Protein AF-A0A9Q0BCU3-F1 (afdb_monomer)

Organism: NCBI:txid2686198

Nearest PDB structures (foldseek):
  3mcz-assembly1_B  TM=7.482E-01  e=9.479E-07  Burkholderia thailandensis E264
  5him-assembly1_A  TM=5.773E-01  e=6.479E-04  Methanohalophilus portucalensis FDF-1
  1ri1-assembly1_A  TM=6.201E-01  e=1.553E-03  Encephalitozoon cuniculi
  2hv9-assembly1_A  TM=6.473E-01  e=3.313E-03  Encephalitozoon cuniculi
  5h02-assembly1_A  TM=5.841E-01  e=1.465E-03  Methanohalophilus portucalensis FDF-1

Mean predicted aligned error: 18.78 Å

Sequence (344 aa):
MFVATAAAGSDAAVARDVDKVCQELTLLDLNPNTLQMAKQRVEGIAGTAVRVDTVTGDATQALPLERRVFDSIYLFYLLHCMTGPTASKLRVLDMPRPHLAPDGTLVGATILGDEATMNPLARLLMSLYNWKGIFGNWGGSENEIDGKLRGMFADVETWVVGRVLLFRARKPLGTPPPGYQHHQPASYQQPYQQPYYAHPPPPPPQPPRLSLNHRLQWWYSITRPWAIVVPAITLIMDVWWFAAGRLCGYTDSVMDECFWVLWLSLPLAIVSLVWNMAATISARRIMHQRPGFAPGLQFGGQALVACGASVCLGLLARHFAVYMDAWWSSSLEGAMIALISIIT

Structure (mmCIF, N/CA/C/O backbone):
data_AF-A0A9Q0BCU3-F1
#
_entry.id   AF-A0A9Q0BCU3-F1
#
loop_
_atom_site.group_PDB
_atom_site.id
_atom_site.type_sy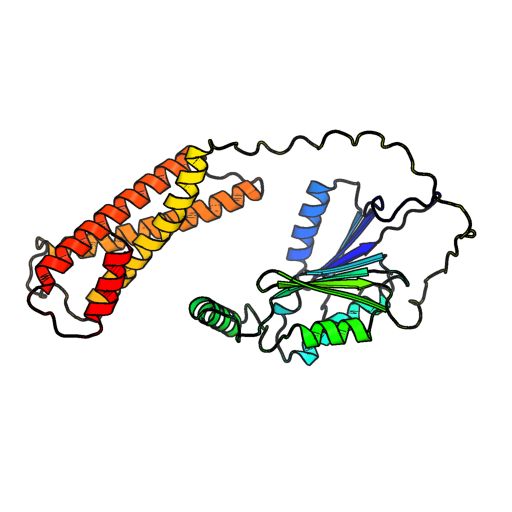mbol
_atom_site.label_atom_id
_atom_site.label_alt_id
_atom_site.label_comp_id
_atom_site.label_asym_id
_atom_site.label_entity_id
_atom_site.label_seq_id
_atom_site.pdbx_PDB_ins_code
_atom_site.Cartn_x
_atom_site.Cartn_y
_atom_site.Cartn_z
_atom_site.occupancy
_atom_site.B_iso_or_equiv
_atom_site.auth_seq_id
_atom_site.auth_comp_id
_atom_site.auth_asym_id
_atom_site.auth_atom_id
_atom_site.pdbx_PDB_model_num
ATOM 1 N N . MET A 1 1 ? 1.985 -3.462 9.979 1.00 39.50 1 MET A N 1
ATOM 2 C CA . MET A 1 1 ? 0.941 -2.683 10.666 1.00 39.50 1 MET A CA 1
ATOM 3 C C . MET A 1 1 ? -0.340 -3.482 10.732 1.00 39.50 1 MET A C 1
ATOM 5 O O . MET A 1 1 ? -1.026 -3.657 9.732 1.00 39.50 1 MET A O 1
ATOM 9 N N . PHE A 1 2 ? -0.609 -4.006 11.917 1.00 49.53 2 PHE A N 1
ATOM 10 C CA . PHE A 1 2 ? -1.857 -4.646 12.294 1.00 49.53 2 PHE A CA 1
ATOM 11 C C . PHE A 1 2 ? -2.694 -3.616 13.055 1.00 49.53 2 PHE A C 1
ATOM 13 O O . PHE A 1 2 ? -2.159 -2.852 13.859 1.00 49.53 2 PHE A O 1
ATOM 20 N N . VAL A 1 3 ? -3.992 -3.546 12.789 1.00 58.00 3 VAL A N 1
ATOM 21 C CA . VAL A 1 3 ? -4.872 -2.561 13.427 1.00 58.00 3 VAL A CA 1
ATOM 22 C C . VAL A 1 3 ? -6.078 -3.296 13.991 1.00 58.00 3 VAL A C 1
ATOM 24 O O . VAL A 1 3 ? -6.823 -3.905 13.240 1.00 58.00 3 VAL A O 1
ATOM 27 N N . ALA A 1 4 ? -6.283 -3.260 15.302 1.00 58.97 4 ALA A N 1
ATOM 28 C CA . ALA A 1 4 ? -7.465 -3.812 15.962 1.00 58.97 4 ALA A CA 1
ATOM 29 C C . ALA A 1 4 ? -8.376 -2.673 16.437 1.00 58.97 4 ALA A C 1
ATOM 31 O O . ALA A 1 4 ? -7.889 -1.640 16.887 1.00 58.97 4 ALA A O 1
ATOM 32 N N . THR A 1 5 ? -9.695 -2.834 16.338 1.00 48.22 5 THR A N 1
ATOM 33 C CA . THR A 1 5 ? -10.670 -1.797 16.723 1.00 48.22 5 THR A CA 1
ATOM 34 C C . THR A 1 5 ? -11.780 -2.377 17.586 1.00 48.22 5 THR A C 1
ATOM 36 O O . THR A 1 5 ? -12.294 -3.458 17.296 1.00 48.22 5 THR A O 1
ATOM 39 N N . ALA A 1 6 ? -12.162 -1.658 18.634 1.00 45.94 6 ALA A N 1
ATOM 40 C CA . ALA A 1 6 ? -13.323 -1.972 19.453 1.00 45.94 6 ALA A CA 1
ATOM 41 C C . ALA A 1 6 ? -14.331 -0.816 19.359 1.00 45.94 6 ALA A C 1
ATOM 43 O O . ALA A 1 6 ? -13.975 0.364 19.387 1.00 45.94 6 ALA A O 1
ATOM 44 N N . ALA A 1 7 ? -15.605 -1.159 19.218 1.00 38.97 7 ALA A N 1
ATOM 45 C CA . ALA A 1 7 ? -16.735 -0.246 19.220 1.00 38.97 7 ALA A CA 1
ATOM 46 C C . ALA A 1 7 ? -17.651 -0.612 20.397 1.00 38.97 7 ALA A C 1
ATOM 48 O O . ALA A 1 7 ? -18.729 -1.179 20.223 1.00 38.97 7 ALA A O 1
ATOM 49 N N . ALA A 1 8 ? -17.226 -0.271 21.615 1.00 31.39 8 ALA A N 1
ATOM 50 C CA . ALA A 1 8 ? -18.067 -0.394 22.800 1.00 31.39 8 ALA A CA 1
ATOM 51 C C . ALA A 1 8 ? -18.946 0.858 22.955 1.00 31.39 8 ALA A C 1
ATOM 53 O O . ALA A 1 8 ? -18.576 1.812 23.626 1.00 31.39 8 ALA A O 1
ATOM 54 N N . GLY A 1 9 ? -20.121 0.856 22.327 1.00 29.55 9 GLY A N 1
ATOM 55 C CA . GLY A 1 9 ? -21.186 1.799 22.665 1.00 29.55 9 GLY A CA 1
ATOM 56 C C . GLY A 1 9 ? -22.047 1.227 23.787 1.00 29.55 9 GLY A C 1
ATOM 57 O O . GLY A 1 9 ? -22.862 0.341 23.538 1.00 29.55 9 GLY A O 1
ATOM 58 N N . SER A 1 10 ? -21.849 1.711 25.013 1.00 32.84 10 SER A N 1
ATOM 59 C CA . SER A 1 10 ? -22.811 1.565 26.105 1.00 32.84 10 SER A CA 1
ATOM 60 C C . SER A 1 10 ? -24.094 2.338 25.783 1.00 32.84 10 SER A C 1
ATOM 62 O O . SER A 1 10 ? -24.026 3.493 25.374 1.00 32.84 10 SER A O 1
ATOM 64 N N . ASP A 1 11 ? -25.223 1.686 26.048 1.00 30.09 11 ASP A N 1
ATOM 65 C CA . ASP A 1 11 ? -26.602 2.180 26.042 1.00 30.09 11 ASP A CA 1
ATOM 66 C C . ASP A 1 11 ? -27.300 2.491 24.703 1.00 30.09 11 ASP A C 1
ATOM 68 O O . ASP A 1 11 ? -26.988 3.423 23.973 1.00 30.09 11 ASP A O 1
ATOM 72 N N . ALA A 1 12 ? -28.374 1.711 24.523 1.00 31.95 12 ALA A N 1
ATOM 73 C CA . ALA A 1 12 ? -29.631 1.993 23.841 1.00 31.95 12 ALA A CA 1
ATOM 74 C C . ALA A 1 12 ? -29.640 2.252 22.318 1.00 31.95 12 ALA A C 1
ATOM 76 O O . ALA A 1 12 ? -29.003 3.142 21.776 1.00 31.95 12 ALA A O 1
ATOM 77 N N . ALA A 1 13 ? -30.565 1.525 21.684 1.00 28.80 13 ALA A N 1
ATOM 78 C CA . ALA A 1 13 ? -31.093 1.681 20.330 1.00 28.80 13 ALA A CA 1
ATOM 79 C C . ALA A 1 13 ? -30.294 1.020 19.192 1.00 28.80 13 ALA A C 1
ATOM 81 O O . ALA A 1 13 ? -29.314 1.518 18.648 1.00 28.80 13 ALA A O 1
ATOM 82 N N . VAL A 1 14 ? -30.841 -0.127 18.792 1.00 44.50 14 VAL A N 1
ATOM 83 C CA . VAL A 1 14 ? -30.608 -0.841 17.540 1.00 44.50 14 VAL A CA 1
ATOM 84 C C . VAL A 1 14 ? -30.827 0.104 16.354 1.00 44.50 14 VAL A C 1
ATOM 86 O O . VAL A 1 14 ? -31.962 0.424 16.005 1.00 44.50 14 VAL A O 1
ATOM 89 N N . ALA A 1 15 ? -29.744 0.505 15.696 1.00 27.86 15 ALA A N 1
ATOM 90 C CA . ALA A 1 15 ? -29.777 1.088 14.364 1.00 27.86 15 ALA A CA 1
ATOM 91 C C . ALA A 1 15 ? -28.570 0.577 13.567 1.00 27.86 15 ALA A C 1
ATOM 93 O O . ALA A 1 15 ? -27.441 0.602 14.040 1.00 27.86 15 ALA A O 1
ATOM 94 N N . ARG A 1 16 ? -28.899 0.017 12.400 1.00 33.97 16 ARG A N 1
ATOM 95 C CA . ARG A 1 16 ? -28.102 -0.382 11.227 1.00 33.97 16 ARG A CA 1
ATOM 96 C C . ARG A 1 16 ? -26.571 -0.250 11.323 1.00 33.97 16 ARG A C 1
ATOM 98 O O . ARG A 1 16 ? -26.029 0.788 11.668 1.00 33.97 16 ARG A O 1
ATOM 105 N N . ASP A 1 17 ? -25.907 -1.296 10.831 1.00 41.88 17 ASP A N 1
ATOM 106 C CA . ASP A 1 17 ? -24.457 -1.566 10.711 1.00 41.88 17 ASP A CA 1
ATOM 107 C C . ASP A 1 17 ? -23.608 -0.500 9.956 1.00 41.88 17 ASP A C 1
ATOM 109 O O . ASP A 1 17 ? -22.494 -0.770 9.524 1.00 41.88 17 ASP A O 1
ATOM 113 N N . VAL A 1 18 ? -24.137 0.713 9.756 1.00 39.00 18 VAL A N 1
ATOM 114 C CA . VAL A 1 18 ? -23.514 1.846 9.053 1.00 39.00 18 VAL A CA 1
ATOM 115 C C . VAL A 1 18 ? -23.131 2.989 10.015 1.00 39.00 18 VAL A C 1
ATOM 117 O O . VAL A 1 18 ? -22.282 3.800 9.661 1.00 39.00 18 VAL A O 1
ATOM 120 N N . ASP A 1 19 ? -23.661 3.015 11.249 1.00 41.41 19 ASP A N 1
ATOM 121 C CA . ASP A 1 19 ? -23.498 4.150 12.184 1.00 41.41 19 ASP A CA 1
ATOM 122 C C . ASP A 1 19 ? -22.589 3.875 13.399 1.00 41.41 19 ASP A C 1
ATOM 124 O O . ASP A 1 19 ? -22.424 4.734 14.270 1.00 41.41 19 ASP A O 1
ATOM 128 N N . LYS A 1 20 ? -21.949 2.700 13.487 1.00 59.47 20 LYS A N 1
ATOM 129 C CA . LYS A 1 20 ? -20.979 2.438 14.563 1.00 59.47 20 LYS A CA 1
ATOM 130 C C . LYS A 1 20 ? -19.671 3.182 14.295 1.00 59.47 20 LYS A C 1
ATOM 132 O O . LYS A 1 20 ? -18.781 2.695 13.600 1.00 59.47 20 LYS A O 1
ATOM 137 N N . VAL A 1 21 ? -19.548 4.369 14.878 1.00 71.69 21 VAL A N 1
ATOM 138 C CA . VAL A 1 21 ? -18.289 5.118 14.922 1.00 71.69 21 VAL A CA 1
ATOM 139 C C . VAL A 1 21 ? -17.300 4.362 15.813 1.00 71.69 21 VAL A C 1
ATOM 141 O O . VAL A 1 21 ? -17.619 4.006 16.946 1.00 71.69 21 VAL A O 1
ATOM 144 N N . CYS A 1 22 ? -16.097 4.103 15.297 1.00 80.75 22 CYS A N 1
ATOM 145 C CA . CYS A 1 22 ? -15.005 3.514 16.072 1.00 80.75 22 CYS A CA 1
ATOM 146 C C . CYS A 1 22 ? -14.676 4.429 17.255 1.00 80.75 22 CYS A C 1
ATOM 148 O O . CYS A 1 22 ? -14.313 5.579 17.034 1.00 80.75 22 CYS A O 1
ATOM 150 N N . GLN A 1 23 ? -14.773 3.926 18.485 1.00 85.75 23 GLN A N 1
ATOM 151 C CA . GLN A 1 23 ? -14.444 4.698 19.691 1.00 85.75 23 GLN A CA 1
ATOM 152 C C . GLN A 1 23 ? -13.057 4.344 20.229 1.00 85.75 23 GLN A C 1
ATOM 154 O O . GLN A 1 23 ? -12.361 5.211 20.757 1.00 85.75 23 GLN A O 1
ATOM 159 N N . GLU A 1 24 ? -12.618 3.095 20.044 1.00 89.50 24 GLU A N 1
ATOM 160 C CA . GLU A 1 24 ? -11.329 2.610 20.528 1.00 89.50 24 GLU A CA 1
ATOM 161 C C . GLU A 1 24 ? -10.538 1.912 19.416 1.00 89.50 24 GLU A C 1
ATOM 163 O O . GLU A 1 24 ? -11.016 1.010 18.724 1.00 89.50 24 GLU A O 1
ATOM 168 N N . LEU A 1 25 ? -9.283 2.321 19.262 1.00 90.88 25 LEU A N 1
ATOM 169 C CA . LEU A 1 25 ? -8.349 1.825 18.263 1.00 90.88 25 LEU A CA 1
ATOM 170 C C . LEU A 1 25 ? -7.092 1.314 18.961 1.00 90.88 25 LEU A C 1
ATOM 172 O O . LEU A 1 25 ? -6.394 2.072 19.623 1.00 90.88 25 LEU A O 1
ATOM 176 N N . THR A 1 26 ? -6.760 0.042 18.777 1.00 93.94 26 THR A N 1
ATOM 177 C CA . THR A 1 26 ? -5.489 -0.542 19.216 1.00 93.94 26 THR A CA 1
ATOM 178 C C . THR A 1 26 ? -4.599 -0.812 18.005 1.00 93.94 26 THR A C 1
ATOM 180 O O . THR A 1 26 ? -4.913 -1.629 17.142 1.00 93.94 26 THR A O 1
ATOM 183 N N . LEU A 1 27 ? -3.456 -0.137 17.935 1.00 93.38 27 LEU A N 1
ATOM 184 C CA . LEU A 1 27 ? -2.446 -0.351 16.900 1.00 93.38 27 LEU A CA 1
ATOM 185 C C . LEU A 1 27 ? -1.439 -1.403 17.372 1.00 93.38 27 LEU A C 1
ATOM 187 O O . LEU A 1 27 ? -0.900 -1.270 18.470 1.00 93.38 27 LEU A O 1
ATOM 191 N N . LEU A 1 28 ? -1.149 -2.408 16.542 1.00 92.12 28 LEU A N 1
ATOM 192 C CA . LEU A 1 28 ? -0.155 -3.441 16.840 1.00 92.12 28 LEU A CA 1
ATOM 193 C C . LEU A 1 28 ? 0.894 -3.539 15.732 1.00 92.12 28 LEU A C 1
ATOM 195 O O . LEU A 1 28 ? 0.592 -3.626 14.539 1.00 92.12 28 LEU A O 1
ATOM 199 N N . ASP A 1 29 ? 2.159 -3.514 16.126 1.00 90.44 29 ASP A N 1
ATOM 200 C CA . ASP A 1 29 ? 3.290 -3.669 15.217 1.00 90.44 29 ASP A CA 1
ATOM 201 C C . ASP A 1 29 ? 4.525 -4.116 16.007 1.00 90.44 29 ASP A C 1
ATOM 203 O O . ASP A 1 29 ? 4.596 -3.933 17.222 1.00 90.44 29 ASP A O 1
ATOM 207 N N . LEU A 1 30 ? 5.517 -4.675 15.319 1.00 88.44 30 LEU A N 1
ATOM 208 C CA . LEU A 1 30 ? 6.800 -5.017 15.932 1.00 88.44 30 LEU A CA 1
ATOM 209 C C . LEU A 1 30 ? 7.648 -3.765 16.204 1.00 88.44 30 LEU A C 1
ATOM 211 O O . LEU A 1 30 ? 8.514 -3.781 17.075 1.00 88.44 30 LEU A O 1
ATOM 215 N N . ASN A 1 31 ? 7.421 -2.681 15.448 1.00 85.88 31 ASN A N 1
ATOM 216 C CA . ASN A 1 31 ? 8.225 -1.468 15.516 1.00 85.88 31 ASN A CA 1
ATOM 217 C C . ASN A 1 31 ? 7.514 -0.347 16.305 1.00 85.88 31 ASN A C 1
ATOM 219 O O . ASN A 1 31 ? 6.560 0.256 15.794 1.00 85.88 31 ASN A O 1
ATOM 223 N N . PRO A 1 32 ? 8.013 0.031 17.498 1.00 88.31 32 PRO A N 1
ATOM 224 C CA . PRO A 1 32 ? 7.404 1.086 18.309 1.00 88.31 32 PRO A CA 1
ATOM 225 C C . PRO A 1 32 ? 7.429 2.465 17.633 1.00 88.31 32 PRO A C 1
ATOM 227 O O . PRO A 1 32 ? 6.516 3.264 17.839 1.00 88.31 32 PRO A O 1
ATOM 230 N N . ASN A 1 33 ? 8.406 2.742 16.762 1.00 84.69 33 ASN A N 1
ATOM 231 C CA . ASN A 1 33 ? 8.454 4.007 16.019 1.00 84.69 33 ASN A CA 1
ATOM 232 C C . ASN A 1 33 ? 7.297 4.104 15.015 1.00 84.69 33 ASN A C 1
ATOM 234 O O . ASN A 1 33 ? 6.666 5.151 14.870 1.00 84.69 33 ASN A O 1
ATOM 238 N N . THR A 1 34 ? 6.983 2.995 14.339 1.00 82.81 34 THR A N 1
ATOM 239 C CA . THR A 1 34 ? 5.846 2.913 13.415 1.00 82.81 34 THR A CA 1
ATOM 240 C C . THR A 1 34 ? 4.527 3.106 14.159 1.00 82.81 34 THR A C 1
ATOM 242 O O . THR A 1 34 ? 3.663 3.839 13.675 1.00 82.81 34 THR A O 1
ATOM 245 N N . LEU A 1 35 ? 4.397 2.516 15.352 1.00 86.38 35 LEU A N 1
ATOM 246 C CA . LEU A 1 35 ? 3.239 2.705 16.227 1.00 86.38 35 LEU A CA 1
ATOM 247 C C . LEU A 1 35 ? 3.065 4.167 16.640 1.00 86.38 35 LEU A C 1
ATOM 249 O O . LEU A 1 35 ? 1.970 4.708 16.501 1.00 86.38 35 LEU A O 1
ATOM 253 N N . GLN A 1 36 ? 4.138 4.829 17.080 1.00 88.25 36 GLN A N 1
ATOM 254 C CA . GLN A 1 36 ? 4.089 6.234 17.486 1.00 88.25 36 GLN A CA 1
ATOM 255 C C . GLN A 1 36 ? 3.654 7.146 16.332 1.00 88.25 36 GLN A C 1
ATOM 257 O O . GLN A 1 36 ? 2.762 7.977 16.501 1.00 88.25 36 GLN A O 1
ATOM 262 N N . MET A 1 37 ? 4.236 6.964 15.142 1.00 86.44 37 MET A N 1
ATOM 263 C CA . MET A 1 37 ? 3.864 7.740 13.954 1.00 86.44 37 MET A CA 1
ATOM 264 C C . MET A 1 37 ? 2.402 7.520 13.548 1.00 86.44 37 MET A C 1
ATOM 266 O O . MET A 1 37 ? 1.713 8.461 13.152 1.00 86.44 37 MET A O 1
ATOM 270 N N . ALA A 1 38 ? 1.924 6.277 13.622 1.00 87.19 38 ALA A N 1
ATOM 271 C CA . ALA A 1 38 ? 0.551 5.934 13.283 1.00 87.19 38 ALA A CA 1
ATOM 272 C C . ALA A 1 38 ? -0.446 6.513 14.290 1.00 87.19 38 ALA A C 1
ATOM 274 O O . ALA A 1 38 ? -1.431 7.121 13.874 1.00 87.19 38 ALA A O 1
ATOM 275 N N . LYS A 1 39 ? -0.149 6.402 15.589 1.00 89.19 39 LYS A N 1
ATOM 276 C CA . LYS A 1 39 ? -0.946 6.993 16.666 1.00 89.19 39 LYS A CA 1
ATOM 277 C C . LYS A 1 39 ? -1.099 8.501 16.480 1.00 89.19 39 LYS A C 1
ATOM 279 O O . LYS A 1 39 ? -2.224 8.976 16.370 1.00 89.19 39 LYS A O 1
ATOM 284 N N . GLN A 1 40 ? 0.012 9.220 16.304 1.00 89.56 40 GLN A N 1
ATOM 285 C CA . GLN A 1 40 ? -0.002 10.668 16.05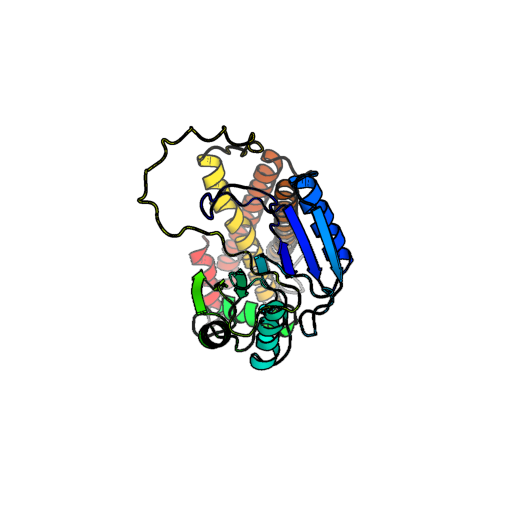9 1.00 89.56 40 GLN A CA 1
ATOM 286 C C . GLN A 1 40 ? -0.846 11.049 14.839 1.00 89.56 40 GLN A C 1
ATOM 288 O O . GLN A 1 40 ? -1.550 12.055 14.851 1.00 89.56 40 GLN A O 1
ATOM 293 N N . ARG A 1 41 ? -0.787 10.248 13.768 1.00 88.56 41 ARG A N 1
ATOM 294 C CA . ARG A 1 41 ? -1.583 10.498 12.565 1.00 88.56 41 ARG A CA 1
ATOM 295 C C . ARG A 1 41 ? -3.076 10.302 12.812 1.00 88.56 41 ARG A C 1
ATOM 297 O O . ARG A 1 41 ? -3.861 11.090 12.294 1.00 88.56 41 ARG A O 1
ATOM 304 N N . VAL A 1 42 ? -3.466 9.262 13.548 1.00 85.94 42 VAL A N 1
ATOM 305 C CA . VAL A 1 42 ? -4.877 9.026 13.875 1.00 85.94 42 VAL A CA 1
ATOM 306 C C . VAL A 1 42 ? -5.391 10.121 14.798 1.00 85.94 42 VAL A C 1
ATOM 308 O O . VAL A 1 42 ? -6.400 10.736 14.476 1.00 85.94 42 VAL A O 1
ATOM 311 N N . GLU A 1 43 ? -4.677 10.427 15.880 1.00 88.12 43 GLU A N 1
ATOM 312 C CA . GLU A 1 43 ? -5.052 11.487 16.826 1.00 88.12 43 GLU A CA 1
ATOM 313 C C . GLU A 1 43 ? -5.125 12.859 16.141 1.00 88.12 43 GLU A C 1
ATOM 315 O O . GLU A 1 43 ? -6.036 13.637 16.403 1.00 88.12 43 GLU A O 1
ATOM 320 N N . GLY A 1 44 ? -4.229 13.143 15.190 1.00 85.81 44 GLY A N 1
ATOM 321 C CA . GLY A 1 44 ? -4.266 14.383 14.411 1.00 85.81 44 GLY A CA 1
ATOM 322 C C . GLY A 1 44 ? -5.478 14.520 13.479 1.00 85.81 44 GLY A C 1
ATOM 323 O O . GLY A 1 44 ? -5.827 15.637 13.111 1.00 85.81 44 GLY A O 1
ATOM 324 N N . ILE A 1 45 ? -6.118 13.411 13.088 1.00 84.75 45 ILE A N 1
ATOM 325 C CA . ILE A 1 45 ? -7.308 13.403 12.216 1.00 84.75 45 ILE A CA 1
ATOM 326 C C . ILE A 1 45 ? -8.595 13.292 13.042 1.00 84.75 45 ILE A C 1
ATOM 328 O O . ILE A 1 45 ? -9.566 13.990 12.763 1.00 84.75 45 ILE A O 1
ATOM 332 N N . ALA A 1 46 ? -8.611 12.401 14.032 1.00 80.31 46 ALA A N 1
ATOM 333 C CA . ALA A 1 46 ? -9.784 12.067 14.833 1.00 80.31 46 ALA A CA 1
ATOM 334 C C . ALA A 1 46 ? -9.923 12.921 16.106 1.00 80.31 46 ALA A C 1
ATOM 336 O O . ALA A 1 46 ? -10.980 12.914 16.738 1.00 80.31 46 ALA A O 1
ATOM 337 N N . GLY A 1 47 ? -8.878 13.651 16.505 1.00 83.75 47 GLY A N 1
ATOM 338 C CA . GLY A 1 47 ? -8.856 14.407 17.752 1.00 83.75 47 GLY A CA 1
ATOM 339 C C . GLY A 1 47 ? -9.090 13.499 18.960 1.00 83.75 47 GLY A C 1
ATOM 340 O O . GLY A 1 47 ? -8.470 12.448 19.091 1.00 83.75 47 GLY A O 1
ATOM 341 N N . THR A 1 48 ? -10.017 13.900 19.829 1.00 82.44 48 THR A N 1
ATOM 342 C CA . THR A 1 48 ? -10.418 13.143 21.026 1.00 82.44 48 THR A CA 1
ATOM 343 C C . THR A 1 48 ? -11.572 12.168 20.780 1.00 82.44 48 THR A C 1
ATOM 345 O O . THR A 1 48 ? -12.029 11.531 21.724 1.00 82.44 48 THR A O 1
ATOM 348 N N . ALA A 1 49 ? -12.062 12.043 19.539 1.00 83.19 49 ALA A N 1
ATOM 349 C CA . ALA A 1 49 ? -13.201 11.180 19.219 1.00 83.19 49 ALA A CA 1
ATOM 350 C C . ALA A 1 49 ? -12.857 9.682 19.249 1.00 83.19 49 ALA A C 1
ATOM 352 O O . ALA A 1 49 ? -13.754 8.853 19.372 1.00 83.19 49 ALA A O 1
ATOM 353 N N . VAL A 1 50 ? -11.570 9.336 19.127 1.00 85.69 50 VAL A N 1
ATOM 354 C CA . VAL A 1 50 ? -11.085 7.952 19.125 1.00 85.69 50 VAL A CA 1
ATOM 355 C C . VAL A 1 50 ? -9.952 7.815 20.130 1.00 85.69 50 VAL A C 1
ATOM 357 O O . VAL A 1 50 ? -8.929 8.491 20.020 1.00 85.69 50 VAL A O 1
ATOM 360 N N . ARG A 1 51 ? -10.099 6.902 21.088 1.00 89.44 51 ARG A N 1
ATOM 361 C CA . ARG A 1 51 ? -9.016 6.518 21.992 1.00 89.44 51 ARG A CA 1
ATOM 362 C C . ARG A 1 51 ? -8.043 5.598 21.258 1.00 89.44 51 ARG A C 1
ATOM 364 O O . ARG A 1 51 ? -8.444 4.533 20.795 1.00 89.44 51 ARG A O 1
ATOM 371 N N . VAL A 1 52 ? -6.769 5.989 21.175 1.00 90.25 52 VAL A N 1
ATOM 372 C CA . VAL A 1 52 ? -5.736 5.215 20.469 1.00 90.25 52 VAL A CA 1
ATOM 373 C C . VAL A 1 52 ? -4.717 4.611 21.440 1.00 90.25 52 VAL A C 1
ATOM 375 O O . VAL A 1 52 ? -3.891 5.317 22.028 1.00 90.25 52 VAL A O 1
ATOM 378 N N . ASP A 1 53 ? -4.725 3.286 21.541 1.00 91.75 53 ASP A N 1
ATOM 379 C CA . ASP A 1 53 ? -3.732 2.486 22.256 1.00 91.75 53 ASP A CA 1
ATOM 380 C C . ASP A 1 53 ? -2.711 1.887 21.271 1.00 91.75 53 ASP A C 1
ATOM 382 O O . ASP A 1 53 ? -2.996 1.656 20.094 1.00 91.75 53 ASP A O 1
ATOM 386 N N . THR A 1 54 ? -1.495 1.622 21.750 1.00 91.62 54 THR A N 1
ATOM 387 C CA . THR A 1 54 ? -0.423 0.990 20.965 1.00 91.62 54 THR A CA 1
ATOM 388 C C . THR A 1 54 ? 0.133 -0.207 21.713 1.00 91.62 54 THR A C 1
ATOM 390 O O . THR A 1 54 ? 0.453 -0.092 22.895 1.00 91.62 54 THR A O 1
ATOM 393 N N . VAL A 1 55 ? 0.306 -1.323 21.014 1.00 92.56 55 VAL A N 1
ATOM 394 C CA . VAL A 1 55 ? 0.838 -2.572 21.556 1.00 92.56 55 VAL A CA 1
ATOM 395 C C . VAL A 1 55 ? 1.983 -3.044 20.668 1.00 92.56 55 VAL A C 1
ATOM 397 O O . VAL A 1 55 ? 1.791 -3.316 19.485 1.00 92.56 55 VAL A O 1
ATOM 400 N N . THR A 1 56 ? 3.183 -3.156 21.229 1.00 92.44 56 THR A N 1
ATOM 401 C CA . THR A 1 56 ? 4.316 -3.740 20.503 1.00 92.44 56 THR A CA 1
ATOM 402 C C . THR A 1 56 ? 4.215 -5.259 20.558 1.00 92.44 56 THR A C 1
ATOM 404 O O . THR A 1 56 ? 4.144 -5.830 21.646 1.00 92.44 56 THR A O 1
ATOM 407 N N . GLY A 1 57 ? 4.211 -5.924 19.405 1.00 88.94 57 GLY A N 1
ATOM 408 C CA . GLY A 1 57 ? 4.060 -7.375 19.356 1.00 88.94 57 GLY A CA 1
ATOM 409 C C . GLY A 1 57 ? 4.398 -7.989 18.004 1.00 88.94 57 GLY A C 1
ATOM 410 O O . GLY A 1 57 ? 4.269 -7.356 16.956 1.00 88.94 57 GLY A O 1
ATOM 411 N N . ASP A 1 58 ? 4.816 -9.250 18.047 1.00 87.38 58 ASP A N 1
ATOM 412 C CA . ASP A 1 58 ? 5.043 -10.081 16.870 1.00 87.38 58 ASP A CA 1
ATOM 413 C C . ASP A 1 58 ? 3.744 -10.807 16.501 1.00 87.38 58 ASP A C 1
ATOM 415 O O . ASP A 1 58 ? 3.236 -11.632 17.259 1.00 87.38 58 ASP A O 1
ATOM 419 N N . ALA A 1 59 ? 3.211 -10.512 15.315 1.00 86.06 59 ALA A N 1
ATOM 420 C CA . ALA A 1 59 ? 1.976 -11.113 14.820 1.00 86.06 59 ALA A CA 1
ATOM 421 C C . ALA A 1 59 ? 2.098 -12.617 14.513 1.00 86.06 59 ALA A C 1
ATOM 423 O O . ALA A 1 59 ? 1.088 -13.263 14.244 1.00 86.06 59 ALA A O 1
ATOM 424 N N . THR A 1 60 ? 3.312 -13.176 14.525 1.00 83.56 60 THR A N 1
ATOM 425 C CA . THR A 1 60 ? 3.561 -14.620 14.384 1.00 83.56 60 THR A CA 1
ATOM 426 C C . THR A 1 60 ? 3.482 -15.383 15.703 1.00 83.56 60 THR A C 1
ATOM 428 O O . THR A 1 60 ? 3.516 -16.615 15.701 1.00 83.56 60 THR A O 1
ATOM 431 N N . GLN A 1 61 ? 3.342 -14.664 16.816 1.00 86.38 61 GLN A N 1
ATOM 432 C CA . GLN A 1 61 ? 3.237 -15.206 18.163 1.00 86.38 61 GLN A CA 1
ATOM 433 C C . GLN A 1 61 ? 1.865 -14.880 18.763 1.00 86.38 61 GLN A C 1
ATOM 435 O O . GLN A 1 61 ? 1.066 -14.143 18.182 1.00 86.38 61 GLN A O 1
ATOM 440 N N . ALA A 1 62 ? 1.584 -15.440 19.940 1.00 86.19 62 ALA A N 1
ATOM 441 C CA . ALA A 1 62 ? 0.388 -15.083 20.691 1.00 86.19 62 ALA A CA 1
ATOM 442 C C . ALA A 1 62 ? 0.374 -13.568 20.959 1.00 86.19 62 ALA A C 1
ATOM 444 O O . ALA A 1 62 ? 1.342 -13.016 21.487 1.00 86.19 62 ALA A O 1
ATOM 445 N N . LEU A 1 63 ? -0.717 -12.899 20.578 1.00 87.62 63 LEU A N 1
ATOM 446 C CA . LEU A 1 63 ? -0.788 -11.442 20.634 1.00 87.62 63 LEU A CA 1
ATOM 447 C C . LEU A 1 63 ? -0.844 -10.968 22.098 1.00 87.62 63 LEU A C 1
ATOM 449 O O . LEU A 1 63 ? -1.686 -11.455 22.860 1.00 87.62 63 LEU A O 1
ATOM 453 N N . PRO A 1 64 ? -0.006 -9.995 22.509 1.00 87.81 64 PRO A N 1
ATOM 454 C CA . PRO A 1 64 ? 0.024 -9.471 23.876 1.00 87.81 64 PRO A CA 1
ATOM 455 C C . PRO A 1 64 ? -1.136 -8.488 24.120 1.00 87.81 64 PRO A C 1
ATOM 457 O O . PRO A 1 64 ? -0.940 -7.318 24.427 1.00 87.81 64 PRO A O 1
ATOM 460 N N . LEU A 1 65 ? -2.368 -8.963 23.933 1.00 84.81 65 LEU A N 1
ATOM 461 C CA . LEU A 1 65 ? -3.599 -8.170 23.991 1.00 84.81 65 LEU A CA 1
ATOM 462 C C . LEU A 1 65 ? -4.402 -8.406 25.278 1.00 84.81 65 LEU A C 1
ATOM 464 O O . LEU A 1 65 ? -5.556 -8.010 25.332 1.00 84.81 65 LEU A O 1
ATOM 468 N N . GLU A 1 66 ? -3.840 -9.062 26.301 1.00 79.94 66 GLU A N 1
ATOM 469 C CA . GLU A 1 66 ? -4.442 -9.194 27.649 1.00 79.94 66 GLU A CA 1
ATOM 470 C C . GLU A 1 66 ? -5.922 -9.645 27.663 1.00 79.94 66 GLU A C 1
ATOM 472 O O . GLU A 1 66 ? -6.722 -9.179 28.468 1.00 79.94 66 GLU A O 1
ATOM 477 N N . ARG A 1 67 ? -6.311 -10.560 26.760 1.00 72.19 67 ARG A N 1
ATOM 478 C CA . ARG A 1 67 ? -7.708 -11.018 26.557 1.00 72.19 67 ARG A CA 1
ATOM 479 C C . ARG A 1 67 ? -8.705 -9.934 26.113 1.00 72.19 67 ARG A C 1
ATOM 481 O O . ARG A 1 67 ? -9.910 -10.151 26.203 1.00 72.19 67 ARG A O 1
ATOM 488 N N . ARG A 1 68 ? -8.238 -8.803 25.580 1.00 83.38 68 ARG A N 1
ATOM 489 C CA . ARG A 1 68 ? -9.099 -7.827 24.896 1.00 83.38 68 ARG A CA 1
ATOM 490 C C . ARG A 1 68 ? -9.832 -8.497 23.733 1.00 83.38 68 ARG A C 1
ATOM 492 O O . ARG A 1 68 ? -9.248 -9.314 23.013 1.00 83.38 68 ARG A O 1
ATOM 499 N N . VAL A 1 69 ? -11.099 -8.124 23.574 1.00 89.06 69 VAL A N 1
ATOM 500 C CA . VAL A 1 69 ? -11.999 -8.584 22.513 1.00 89.06 69 VAL A CA 1
ATOM 501 C C . VAL A 1 69 ? -12.406 -7.377 21.672 1.00 89.06 69 VAL A C 1
ATOM 503 O O . VAL A 1 69 ? -12.692 -6.312 22.212 1.00 89.06 69 VAL A O 1
ATOM 506 N N . PHE A 1 70 ? -12.418 -7.551 20.356 1.00 87.81 70 PHE A N 1
ATOM 507 C CA . PHE A 1 70 ? -12.605 -6.506 19.358 1.00 87.81 70 PHE A CA 1
ATOM 508 C C . PHE A 1 70 ? -13.781 -6.848 18.438 1.00 87.81 70 PHE A C 1
ATOM 510 O O . PHE A 1 70 ? -13.947 -8.002 18.031 1.00 87.81 70 PHE A O 1
ATOM 517 N N . ASP A 1 71 ? -14.574 -5.842 18.063 1.00 88.56 71 ASP A N 1
ATOM 518 C CA . ASP A 1 71 ? -15.643 -5.996 17.066 1.00 88.56 71 ASP A CA 1
ATOM 519 C C . ASP A 1 71 ? -15.073 -6.185 15.662 1.00 88.56 71 ASP A C 1
ATOM 521 O O . ASP A 1 71 ? -15.614 -6.944 14.855 1.00 88.56 71 ASP A O 1
ATOM 525 N N . SER A 1 72 ? -13.958 -5.513 15.358 1.00 90.88 72 SER A N 1
ATOM 526 C CA . SER A 1 72 ? -13.263 -5.742 14.099 1.00 90.88 72 SER A CA 1
ATOM 527 C C . SER A 1 72 ? -11.751 -5.624 14.202 1.00 90.88 72 SER A C 1
ATOM 529 O O . SER A 1 72 ? -11.200 -4.800 14.933 1.00 90.88 72 SER A O 1
ATOM 531 N N . ILE A 1 73 ? -11.071 -6.474 13.441 1.00 93.00 73 ILE A N 1
ATOM 532 C CA . ILE A 1 73 ? -9.618 -6.516 13.335 1.00 93.00 73 ILE A CA 1
ATOM 533 C C . ILE A 1 73 ? -9.229 -6.382 11.866 1.00 93.00 73 ILE A C 1
ATOM 535 O O . ILE A 1 73 ? -9.828 -7.000 10.991 1.00 93.00 73 ILE A O 1
ATOM 539 N N . TYR A 1 74 ? -8.190 -5.595 11.606 1.00 92.94 74 TYR A N 1
ATOM 540 C CA . TYR A 1 74 ? -7.690 -5.261 10.283 1.00 92.94 74 TYR A CA 1
ATOM 541 C C . TYR A 1 74 ? -6.245 -5.738 10.099 1.00 92.94 74 TYR A C 1
ATOM 543 O O . TYR A 1 74 ? -5.316 -5.321 10.797 1.00 92.94 74 TYR A O 1
ATOM 551 N N . LEU A 1 75 ? -6.051 -6.582 9.090 1.00 90.38 75 LEU A N 1
ATOM 552 C CA . LEU A 1 75 ? -4.781 -7.172 8.691 1.00 90.38 75 LEU A CA 1
ATOM 553 C C . LEU A 1 75 ? -4.407 -6.704 7.280 1.00 90.38 75 LEU A C 1
ATOM 555 O O . LEU A 1 75 ? -4.593 -7.415 6.291 1.00 90.38 75 LEU A O 1
ATOM 559 N N . PHE A 1 76 ? -3.868 -5.493 7.168 1.00 89.56 76 PHE A N 1
ATOM 560 C CA . PHE A 1 76 ? -3.453 -4.950 5.876 1.00 89.56 76 PHE A CA 1
ATOM 561 C C . PHE A 1 76 ? -1.962 -5.119 5.646 1.00 89.56 76 PHE A C 1
ATOM 563 O O . PHE A 1 76 ? -1.140 -4.717 6.467 1.00 89.56 76 PHE A O 1
ATOM 570 N N . TYR A 1 77 ? -1.616 -5.650 4.474 1.00 85.44 77 TYR A N 1
ATOM 571 C CA . TYR A 1 77 ? -0.262 -5.605 3.932 1.00 85.44 77 TYR A CA 1
ATOM 572 C C . TYR A 1 77 ? 0.802 -6.237 4.849 1.00 85.44 77 TYR A C 1
ATOM 574 O O . TYR A 1 77 ? 1.971 -5.880 4.781 1.00 85.44 77 TYR A O 1
ATOM 582 N N . LEU A 1 78 ? 0.398 -7.195 5.691 1.00 84.00 78 LEU A N 1
ATOM 583 C CA . LEU A 1 78 ? 1.302 -7.906 6.596 1.00 84.00 78 LEU A CA 1
ATOM 584 C C . LEU A 1 78 ? 1.835 -9.199 5.972 1.00 84.00 78 LEU A C 1
ATOM 586 O O . LEU A 1 78 ? 3.043 -9.411 5.928 1.00 84.00 78 LEU A O 1
ATOM 590 N N . LEU A 1 79 ? 0.939 -10.046 5.455 1.00 81.56 79 LEU A N 1
ATOM 591 C CA . LEU A 1 79 ? 1.280 -11.401 5.005 1.00 81.56 79 LEU A CA 1
ATOM 592 C C . LEU A 1 79 ? 2.349 -11.418 3.898 1.00 81.56 79 LEU A C 1
ATOM 594 O O . LEU A 1 79 ? 3.197 -12.307 3.875 1.00 81.56 79 LEU A O 1
ATOM 598 N N . HIS A 1 80 ? 2.350 -10.430 2.997 1.00 78.38 80 HIS A N 1
ATOM 599 C CA . HIS A 1 80 ? 3.323 -10.365 1.901 1.00 78.38 80 HIS A CA 1
ATOM 600 C C . HIS A 1 80 ? 4.744 -9.980 2.349 1.00 78.38 80 HIS A C 1
ATOM 602 O O . HIS A 1 80 ? 5.700 -10.283 1.636 1.00 78.38 80 HIS A O 1
ATOM 608 N N . CYS A 1 81 ? 4.887 -9.335 3.511 1.00 72.69 81 CYS A N 1
ATOM 609 C CA . CYS A 1 81 ? 6.177 -8.966 4.101 1.00 72.69 81 CYS A CA 1
ATOM 610 C C . CYS A 1 81 ? 6.805 -10.120 4.886 1.00 72.69 81 CYS A C 1
ATOM 612 O O . CYS A 1 81 ? 7.994 -10.096 5.188 1.00 72.69 81 CYS A O 1
ATOM 614 N N . MET A 1 82 ? 6.005 -11.117 5.262 1.00 75.56 82 MET A N 1
ATOM 615 C CA . MET A 1 82 ? 6.488 -12.230 6.062 1.00 75.56 82 MET A CA 1
ATOM 616 C C . MET A 1 82 ? 7.376 -13.155 5.237 1.00 75.56 82 MET A C 1
ATOM 618 O O . MET A 1 82 ? 7.041 -13.509 4.102 1.00 75.56 82 MET A O 1
ATOM 622 N N . THR A 1 83 ? 8.478 -13.598 5.833 1.00 68.69 83 THR A N 1
ATOM 623 C CA . THR A 1 83 ? 9.383 -14.600 5.265 1.00 68.69 83 THR A CA 1
ATOM 624 C C . THR A 1 83 ? 8.916 -16.022 5.601 1.00 68.69 83 THR A C 1
ATOM 626 O O . THR A 1 83 ? 8.077 -16.236 6.478 1.00 68.69 83 THR A O 1
ATOM 629 N N . GLY A 1 84 ? 9.436 -17.013 4.874 1.00 67.06 84 GLY A N 1
ATOM 630 C CA . GLY A 1 84 ? 9.144 -18.433 5.097 1.00 67.06 84 GLY A CA 1
ATOM 631 C C . GLY A 1 84 ? 8.007 -19.005 4.235 1.00 67.06 84 GLY A C 1
ATOM 632 O O . GLY A 1 84 ? 7.446 -18.294 3.402 1.00 67.06 84 GLY A O 1
ATOM 633 N N . PRO A 1 85 ? 7.678 -20.301 4.399 1.00 69.19 85 PRO A N 1
ATOM 634 C CA . PRO A 1 85 ? 6.665 -20.991 3.593 1.00 69.19 85 PRO A CA 1
ATOM 635 C C . PRO A 1 85 ? 5.256 -20.417 3.781 1.00 69.19 85 PRO A C 1
ATOM 637 O O . PRO A 1 85 ? 4.913 -19.997 4.888 1.00 69.19 85 PRO A O 1
ATOM 640 N N . THR A 1 86 ? 4.407 -20.478 2.746 1.00 71.75 86 THR A N 1
ATOM 641 C CA . THR A 1 86 ? 3.012 -19.990 2.786 1.00 71.75 86 THR A CA 1
ATOM 642 C C . THR A 1 86 ? 2.249 -20.512 4.003 1.00 71.75 86 THR A C 1
ATOM 644 O O . THR A 1 86 ? 1.683 -19.719 4.755 1.00 71.75 86 THR A O 1
ATOM 647 N N . ALA A 1 87 ? 2.332 -21.816 4.286 1.00 71.25 87 ALA A N 1
ATOM 648 C CA . ALA A 1 87 ? 1.690 -22.434 5.448 1.00 71.25 87 ALA A CA 1
ATOM 649 C C . ALA A 1 87 ? 2.076 -21.768 6.784 1.00 71.25 87 ALA A C 1
ATOM 651 O O . ALA A 1 87 ? 1.218 -21.531 7.634 1.00 71.25 87 ALA A O 1
ATOM 652 N N . SER A 1 88 ? 3.351 -21.403 6.961 1.00 72.50 88 SER A N 1
ATOM 653 C CA . SER A 1 88 ? 3.828 -20.722 8.170 1.00 72.50 88 SER A CA 1
ATOM 654 C C . SER A 1 88 ? 3.253 -19.315 8.309 1.00 72.50 88 SER A C 1
ATOM 656 O O . SER A 1 88 ? 2.987 -18.888 9.431 1.00 72.50 88 SER A O 1
ATOM 658 N N . LYS A 1 89 ? 3.029 -18.611 7.193 1.00 79.44 89 LYS A N 1
ATOM 659 C CA . LYS A 1 89 ? 2.453 -17.258 7.183 1.00 79.44 89 LYS A CA 1
ATOM 660 C C . LYS A 1 89 ? 0.967 -17.264 7.466 1.00 79.44 89 LYS A C 1
ATOM 662 O O . LYS A 1 89 ? 0.482 -16.412 8.199 1.00 79.44 89 LYS A O 1
ATOM 667 N N . LEU A 1 90 ? 0.253 -18.245 6.920 1.00 84.38 90 LEU A N 1
ATOM 668 C CA . LEU A 1 90 ? -1.186 -18.379 7.128 1.00 84.38 90 LEU A CA 1
ATOM 669 C C . LEU A 1 90 ? -1.547 -18.628 8.597 1.00 84.38 90 LEU A C 1
ATOM 671 O O . LEU A 1 90 ? -2.669 -18.325 8.989 1.00 84.38 90 LEU A O 1
ATOM 675 N N . ARG A 1 91 ? -0.600 -19.080 9.434 1.00 84.75 91 ARG A N 1
ATOM 676 C CA . ARG A 1 91 ? -0.792 -19.153 10.895 1.00 84.75 91 ARG A CA 1
ATOM 677 C C . ARG A 1 91 ? -1.058 -17.798 11.547 1.00 84.75 91 ARG A C 1
ATOM 679 O O . ARG A 1 91 ? -1.701 -17.745 12.587 1.00 84.75 91 ARG A O 1
ATOM 686 N N . VAL A 1 92 ? -0.625 -16.694 10.939 1.00 86.88 92 VAL A N 1
ATOM 687 C CA . VAL A 1 92 ? -0.927 -15.348 11.452 1.00 86.88 92 VAL A CA 1
ATOM 688 C C . VAL A 1 92 ? -2.416 -15.044 11.396 1.00 86.88 92 VAL A C 1
ATOM 690 O O . VAL A 1 92 ? -2.902 -14.279 12.219 1.00 86.88 92 VAL A O 1
ATOM 693 N N . LEU A 1 93 ? -3.167 -15.675 10.489 1.00 89.38 93 LEU A N 1
ATOM 694 C CA . LEU A 1 93 ? -4.620 -15.529 10.456 1.00 89.38 93 LEU A CA 1
ATOM 695 C C . LEU A 1 93 ? -5.282 -16.139 11.701 1.00 89.38 93 LEU A C 1
ATOM 697 O O . LEU A 1 93 ? -6.340 -15.667 12.102 1.00 89.38 93 LEU A O 1
ATOM 701 N N . ASP A 1 94 ? -4.658 -17.127 12.352 1.00 88.94 94 ASP A N 1
ATOM 702 C CA . ASP A 1 94 ? -5.194 -17.740 13.574 1.00 88.94 94 ASP A CA 1
ATOM 703 C C . ASP A 1 94 ? -5.092 -16.814 14.795 1.00 88.94 94 ASP A C 1
ATOM 705 O O . ASP A 1 94 ? -5.945 -16.873 15.682 1.00 88.94 94 ASP A O 1
ATOM 709 N N . MET A 1 95 ? -4.072 -15.949 14.836 1.00 89.31 95 MET A N 1
ATOM 710 C CA . MET A 1 95 ? -3.727 -15.146 16.017 1.00 89.31 95 MET A CA 1
ATOM 711 C C . MET A 1 95 ? -4.814 -14.14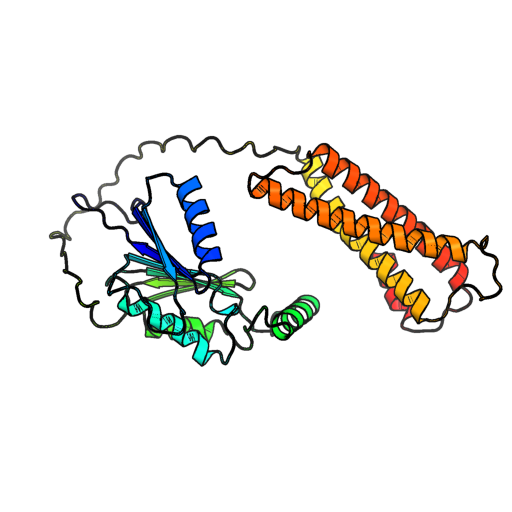0 16.439 1.00 89.31 95 MET A C 1
ATOM 713 O O . MET A 1 95 ? -5.041 -13.995 17.638 1.00 89.31 95 MET A O 1
ATOM 717 N N . PRO A 1 96 ? -5.535 -13.470 15.520 1.00 88.94 96 PRO A N 1
ATOM 718 C CA . PRO A 1 96 ? -6.631 -12.567 15.866 1.00 88.94 96 PRO A CA 1
ATOM 719 C C . PRO A 1 96 ? -7.893 -13.254 16.383 1.00 88.94 96 PRO A C 1
ATOM 721 O O . PRO A 1 96 ? -8.694 -12.616 17.058 1.00 88.94 96 PRO A O 1
ATOM 724 N N . ARG A 1 97 ? -8.109 -14.534 16.052 1.00 87.75 97 ARG A N 1
ATOM 725 C CA . ARG A 1 97 ? -9.389 -15.220 16.289 1.00 87.75 97 ARG A CA 1
ATOM 726 C C . ARG A 1 97 ? -9.833 -15.212 17.762 1.00 87.75 97 ARG A C 1
ATOM 728 O O . ARG A 1 97 ? -10.997 -14.903 17.996 1.00 87.75 97 ARG A O 1
ATOM 735 N N . PRO A 1 98 ? -8.961 -15.468 18.761 1.00 87.81 98 PRO A N 1
ATOM 736 C CA . PRO A 1 98 ? -9.336 -15.402 20.179 1.00 87.81 98 PRO A CA 1
ATOM 737 C C . PRO A 1 98 ? -9.681 -13.990 20.672 1.00 87.81 98 PRO A C 1
ATOM 739 O O . PRO A 1 98 ? -10.182 -13.840 21.781 1.00 87.81 98 PRO A O 1
ATOM 742 N N . HIS A 1 99 ? -9.384 -12.967 19.871 1.00 89.31 99 HIS A N 1
ATOM 743 C CA . HIS A 1 99 ? -9.595 -11.560 20.185 1.00 89.31 99 HIS A CA 1
ATOM 744 C C . HIS A 1 99 ? -10.762 -10.955 19.398 1.00 89.31 99 HIS A C 1
ATOM 746 O O . HIS A 1 99 ? -10.989 -9.756 19.494 1.00 89.31 99 HIS A O 1
ATOM 752 N N . LEU A 1 100 ? -11.509 -11.746 18.624 1.00 89.31 100 LEU A N 1
ATOM 753 C CA . LEU A 1 100 ? -12.710 -11.281 17.932 1.00 89.31 100 LEU A CA 1
ATOM 754 C C . LEU A 1 100 ? -13.963 -11.595 18.744 1.00 89.31 100 LEU A C 1
ATOM 756 O O . LEU A 1 100 ? -14.093 -12.678 19.314 1.00 89.31 100 LEU A O 1
ATOM 760 N N . ALA A 1 101 ? -14.907 -10.656 18.756 1.00 90.38 101 ALA A N 1
ATOM 761 C CA . ALA A 1 101 ? -16.255 -10.904 19.252 1.00 90.38 101 ALA A CA 1
ATOM 762 C C . ALA A 1 101 ? -16.929 -12.055 18.464 1.00 90.38 101 ALA A C 1
ATOM 764 O O . ALA A 1 101 ? -16.528 -12.331 17.329 1.00 90.38 101 ALA A O 1
ATOM 765 N N . PRO A 1 102 ? -17.975 -12.712 19.004 1.00 87.00 102 PRO A N 1
ATOM 766 C CA . PRO A 1 102 ? -18.683 -13.797 18.313 1.00 87.00 102 PRO A CA 1
ATOM 767 C C . PRO A 1 102 ? -19.232 -13.422 16.929 1.00 87.00 102 PRO A C 1
ATOM 769 O O . PRO A 1 102 ? -19.203 -14.247 16.024 1.00 87.00 102 PRO A O 1
ATOM 772 N N . ASP A 1 103 ? -19.661 -12.170 16.744 1.00 87.75 103 ASP A N 1
ATOM 773 C CA . ASP A 1 103 ? -20.071 -11.607 15.446 1.00 87.75 103 ASP A CA 1
ATOM 774 C C . ASP A 1 103 ? -18.986 -10.715 14.812 1.00 87.75 103 ASP A C 1
ATOM 776 O O . ASP A 1 103 ? -19.239 -9.962 13.872 1.00 87.75 103 ASP A O 1
ATOM 780 N N . GLY A 1 104 ? -17.761 -10.792 15.333 1.00 88.62 104 GLY A N 1
ATOM 781 C CA . GLY A 1 104 ? -16.650 -9.939 14.944 1.00 88.62 104 GLY A CA 1
ATOM 782 C C . GLY A 1 104 ? -16.190 -10.167 13.506 1.00 88.62 104 GLY A C 1
ATOM 783 O O . GLY A 1 104 ? -16.390 -11.236 12.917 1.00 88.62 104 GLY A O 1
ATOM 784 N N . THR A 1 105 ? -15.546 -9.144 12.944 1.00 92.31 105 THR A N 1
ATOM 785 C CA . THR A 1 105 ? -15.073 -9.134 11.555 1.00 92.31 105 THR A CA 1
ATOM 786 C C . THR A 1 105 ? -13.553 -9.023 11.476 1.00 92.31 105 THR A C 1
ATOM 788 O O . THR A 1 105 ? -12.961 -8.075 11.983 1.00 92.31 105 THR A O 1
ATOM 791 N N . LEU A 1 106 ? -12.915 -9.949 10.767 1.00 93.50 106 LEU A N 1
ATOM 792 C CA . LEU A 1 106 ? -11.544 -9.821 10.291 1.00 93.50 106 LEU A CA 1
ATOM 793 C C . LEU A 1 106 ? -11.556 -9.279 8.855 1.00 93.50 106 LEU A C 1
ATOM 795 O O . LEU A 1 106 ? -12.107 -9.903 7.949 1.00 93.50 106 LEU A O 1
ATOM 799 N N . VAL A 1 107 ? -10.925 -8.132 8.633 1.00 93.50 107 VAL A N 1
ATOM 800 C CA . VAL A 1 107 ? -10.744 -7.530 7.305 1.00 93.50 107 VAL A CA 1
ATOM 801 C C . VAL A 1 107 ? -9.264 -7.510 6.975 1.00 93.50 107 VAL A C 1
ATOM 803 O O . VAL A 1 107 ? -8.433 -7.283 7.850 1.00 93.50 107 VAL A O 1
ATOM 806 N N . GLY A 1 108 ? -8.896 -7.688 5.716 1.00 90.81 108 GLY A N 1
ATOM 807 C CA . GLY A 1 108 ? -7.509 -7.489 5.341 1.00 90.81 108 GLY A CA 1
ATOM 808 C C . GLY A 1 108 ? -7.264 -7.425 3.853 1.00 90.81 108 GLY A C 1
ATOM 809 O O . GLY A 1 108 ? -8.168 -7.568 3.029 1.00 90.81 108 GLY A O 1
ATOM 810 N N . ALA A 1 109 ? -6.000 -7.185 3.524 1.00 88.94 109 ALA A N 1
ATOM 811 C CA . ALA A 1 109 ? -5.528 -7.262 2.155 1.00 88.94 109 ALA A CA 1
ATOM 812 C C . ALA A 1 109 ? -4.072 -7.717 2.094 1.00 88.94 109 ALA A C 1
ATOM 814 O O . ALA A 1 109 ? -3.258 -7.362 2.952 1.00 88.94 109 ALA A O 1
ATOM 815 N N . THR A 1 110 ? -3.717 -8.466 1.053 1.00 85.94 110 THR A N 1
ATOM 816 C CA . THR A 1 110 ? -2.336 -8.888 0.808 1.00 85.94 110 THR A CA 1
ATOM 817 C C . THR A 1 110 ? -2.013 -8.980 -0.678 1.00 85.94 110 THR A C 1
ATOM 819 O O . THR A 1 110 ? -2.891 -9.202 -1.506 1.00 85.94 110 THR A O 1
ATOM 822 N N . ILE A 1 111 ? -0.736 -8.805 -1.018 1.00 84.56 111 ILE A N 1
ATOM 823 C CA . ILE A 1 111 ? -0.241 -8.903 -2.393 1.00 84.56 111 ILE A CA 1
ATOM 824 C C . ILE A 1 111 ? 0.027 -10.377 -2.707 1.00 84.56 111 ILE A C 1
ATOM 826 O O . ILE A 1 111 ? 0.871 -11.000 -2.056 1.00 84.56 111 ILE A O 1
ATOM 830 N N . LEU A 1 112 ? -0.665 -10.917 -3.711 1.00 81.75 112 LEU A N 1
ATOM 831 C CA . LEU A 1 112 ? -0.499 -12.293 -4.179 1.00 81.75 112 LEU A CA 1
ATOM 832 C C . LEU A 1 112 ? 0.826 -12.469 -4.928 1.00 81.75 112 LEU A C 1
ATOM 834 O O . LEU A 1 112 ? 1.228 -11.600 -5.710 1.00 81.75 112 LEU A O 1
ATOM 838 N N . GLY A 1 113 ? 1.481 -13.612 -4.722 1.00 68.94 113 GLY A N 1
ATOM 839 C CA . GLY A 1 113 ? 2.786 -13.920 -5.316 1.00 68.94 113 GLY A CA 1
ATOM 840 C C . GLY A 1 113 ? 2.746 -14.766 -6.585 1.00 68.94 113 GLY A C 1
ATOM 841 O O . GLY A 1 113 ? 3.795 -15.016 -7.160 1.00 68.94 113 GLY A O 1
ATOM 842 N N . ASP A 1 114 ? 1.567 -15.206 -7.033 1.00 66.06 114 ASP A N 1
ATOM 843 C CA . ASP A 1 114 ? 1.444 -16.107 -8.186 1.00 66.06 114 ASP A CA 1
ATOM 844 C C . ASP A 1 114 ? 1.941 -15.465 -9.499 1.00 66.06 114 ASP A C 1
ATOM 846 O O . ASP A 1 114 ? 1.357 -14.501 -9.996 1.00 66.06 114 ASP A O 1
ATOM 850 N N . GLU A 1 115 ? 3.024 -15.981 -10.071 1.00 59.03 115 GLU A N 1
ATOM 851 C CA . GLU A 1 115 ? 3.686 -15.420 -11.253 1.00 59.03 115 GLU A CA 1
ATOM 852 C C . GLU A 1 115 ? 2.919 -15.656 -12.565 1.00 59.03 115 GLU A C 1
ATOM 854 O O . GLU A 1 115 ? 3.211 -15.000 -13.577 1.00 59.03 115 GLU A O 1
ATOM 859 N N . ALA A 1 116 ? 1.936 -16.566 -12.575 1.00 54.88 116 ALA A N 1
ATOM 860 C CA . ALA A 1 116 ? 1.300 -17.068 -13.794 1.00 54.88 116 ALA A CA 1
ATOM 861 C C . ALA A 1 116 ? 0.652 -15.962 -14.648 1.00 54.88 116 ALA A C 1
ATOM 863 O O . ALA A 1 116 ? 0.701 -16.024 -15.875 1.00 54.88 116 ALA A O 1
ATOM 864 N N . THR A 1 117 ? 0.142 -14.897 -14.022 1.00 57.69 117 THR A N 1
ATOM 865 C CA . THR A 1 117 ? -0.565 -13.793 -14.702 1.00 57.69 117 THR A CA 1
ATOM 866 C C . THR A 1 117 ? 0.267 -12.518 -14.891 1.00 57.69 117 THR A C 1
ATOM 868 O O . THR A 1 117 ? -0.254 -11.494 -15.331 1.00 57.69 117 THR A O 1
ATOM 871 N N . MET A 1 118 ? 1.562 -12.536 -14.559 1.00 67.31 118 MET A N 1
ATOM 872 C CA . MET A 1 118 ? 2.416 -11.345 -14.620 1.00 67.31 118 MET A CA 1
ATOM 873 C C . MET A 1 118 ? 3.025 -11.103 -16.007 1.00 67.31 118 MET A C 1
ATOM 875 O O . MET A 1 118 ? 3.523 -12.026 -16.652 1.00 67.31 118 MET A O 1
ATOM 879 N N . ASN A 1 119 ? 3.084 -9.831 -16.422 1.00 71.38 119 ASN A N 1
ATOM 880 C CA . ASN A 1 119 ? 3.922 -9.427 -17.551 1.00 71.38 119 ASN A CA 1
ATOM 881 C C . ASN A 1 119 ? 5.425 -9.516 -17.177 1.00 71.38 119 ASN A C 1
ATOM 883 O O . ASN A 1 119 ? 5.764 -9.505 -15.988 1.00 71.38 119 ASN A O 1
ATOM 887 N N . PRO A 1 120 ? 6.346 -9.595 -18.156 1.00 70.56 120 PRO A N 1
ATOM 888 C CA . PRO A 1 120 ? 7.765 -9.849 -17.886 1.00 70.56 120 PRO A CA 1
ATOM 889 C C . PRO A 1 120 ? 8.432 -8.816 -16.966 1.00 70.56 120 PRO A C 1
ATOM 891 O O . PRO A 1 120 ? 9.229 -9.178 -16.104 1.00 70.56 120 PRO A O 1
ATOM 894 N N . LEU A 1 121 ? 8.067 -7.535 -17.093 1.00 71.56 121 LEU A N 1
ATOM 895 C CA . LEU A 1 121 ? 8.604 -6.468 -16.246 1.00 71.56 121 LEU A CA 1
ATOM 896 C C . LEU A 1 121 ? 8.120 -6.593 -14.793 1.00 71.56 121 LEU A C 1
ATOM 898 O O . LEU A 1 121 ? 8.906 -6.427 -13.861 1.00 71.56 121 LEU A O 1
ATOM 902 N N . ALA A 1 122 ? 6.842 -6.921 -14.589 1.00 69.25 122 ALA A N 1
ATOM 903 C CA . ALA A 1 122 ? 6.278 -7.165 -13.267 1.00 69.25 122 ALA A CA 1
ATOM 904 C C . ALA A 1 122 ? 6.909 -8.397 -12.608 1.00 69.25 122 ALA A C 1
ATOM 906 O O . ALA A 1 122 ? 7.210 -8.336 -11.419 1.00 69.25 122 ALA A O 1
ATOM 907 N N . ARG A 1 123 ? 7.187 -9.467 -13.372 1.00 73.25 123 ARG A N 1
ATOM 908 C CA . ARG A 1 123 ? 7.938 -10.638 -12.879 1.00 73.25 123 ARG A CA 1
ATOM 909 C C . ARG A 1 123 ? 9.345 -10.258 -12.436 1.00 73.25 123 ARG A C 1
ATOM 911 O O . ARG A 1 123 ? 9.744 -10.613 -11.332 1.00 73.25 123 ARG A O 1
ATOM 918 N N . LEU A 1 124 ? 10.070 -9.483 -13.245 1.00 76.12 124 LEU A N 1
ATOM 919 C CA . LEU A 1 124 ? 11.418 -9.022 -12.902 1.00 76.12 124 LEU A CA 1
ATOM 920 C C . LEU A 1 124 ? 11.420 -8.178 -11.620 1.00 76.12 124 LEU A C 1
ATOM 922 O O . LEU A 1 124 ? 12.221 -8.422 -10.719 1.00 76.12 124 LEU A O 1
ATOM 926 N N . LEU A 1 125 ? 10.504 -7.211 -11.509 1.00 74.50 125 LEU A N 1
ATOM 927 C CA . LEU A 1 125 ? 10.369 -6.384 -10.307 1.00 74.50 125 LEU A CA 1
ATOM 928 C C . LEU A 1 125 ? 9.971 -7.222 -9.088 1.00 74.50 125 LEU A C 1
ATOM 930 O O . LEU A 1 125 ? 10.542 -7.038 -8.015 1.00 74.50 125 LEU A O 1
ATOM 934 N N . MET A 1 126 ? 9.034 -8.162 -9.241 1.00 72.31 126 MET A N 1
ATOM 935 C CA . MET A 1 126 ? 8.619 -9.061 -8.163 1.00 72.31 126 MET A CA 1
ATOM 936 C C . MET A 1 126 ? 9.784 -9.942 -7.696 1.00 72.31 126 MET A C 1
ATOM 938 O O . MET A 1 126 ? 10.020 -10.046 -6.493 1.00 72.31 126 MET A O 1
ATOM 942 N N . SER A 1 127 ? 10.560 -10.497 -8.628 1.00 69.88 127 SER A N 1
ATOM 943 C CA . SER A 1 127 ? 11.769 -11.268 -8.333 1.00 69.88 127 SER A CA 1
ATOM 944 C C . SER A 1 127 ? 12.812 -10.415 -7.611 1.00 69.88 127 SER A C 1
ATOM 946 O O . SER A 1 127 ? 13.399 -10.868 -6.633 1.00 69.88 127 SER A O 1
ATOM 948 N N . LEU A 1 128 ? 13.021 -9.163 -8.032 1.00 71.94 128 LEU A N 1
ATOM 949 C CA . LEU A 1 128 ? 13.969 -8.248 -7.394 1.00 71.94 128 LEU A CA 1
ATOM 950 C C . LEU A 1 128 ? 13.546 -7.883 -5.961 1.00 71.94 128 LEU A C 1
ATOM 952 O O . LEU A 1 128 ? 14.385 -7.874 -5.060 1.00 71.94 128 LEU A O 1
ATOM 956 N N . TYR A 1 129 ? 12.262 -7.588 -5.735 1.00 64.19 129 TYR A N 1
ATOM 957 C CA . TYR A 1 129 ? 11.744 -7.262 -4.402 1.00 64.19 129 TYR A CA 1
ATOM 958 C C . TYR A 1 129 ? 11.768 -8.464 -3.458 1.00 64.19 129 TYR A C 1
ATOM 960 O O . TYR A 1 129 ? 12.128 -8.301 -2.292 1.00 64.19 129 TYR A O 1
ATOM 968 N N . ASN A 1 130 ? 11.440 -9.660 -3.955 1.00 64.81 130 ASN A N 1
ATOM 969 C CA . ASN A 1 130 ? 11.563 -10.890 -3.180 1.00 64.81 130 ASN A CA 1
ATOM 970 C C . ASN A 1 130 ? 13.029 -11.228 -2.872 1.00 64.81 130 ASN A C 1
ATOM 972 O O . ASN A 1 130 ? 13.356 -11.565 -1.738 1.00 64.81 130 ASN A O 1
ATOM 976 N N . TRP A 1 131 ? 13.935 -11.074 -3.843 1.00 66.88 131 TRP A N 1
ATOM 977 C CA . TRP A 1 131 ? 15.371 -11.297 -3.642 1.00 66.88 131 TRP A CA 1
ATOM 978 C C . TRP A 1 131 ? 15.978 -10.328 -2.621 1.00 66.88 131 TRP A C 1
ATOM 980 O O . TRP A 1 131 ? 16.754 -10.738 -1.763 1.00 66.88 131 TRP A O 1
ATOM 990 N N . LYS A 1 132 ? 15.575 -9.051 -2.652 1.00 59.34 132 LYS A N 1
ATOM 991 C CA . LYS A 1 132 ? 15.973 -8.056 -1.642 1.00 59.34 132 LYS A CA 1
ATOM 992 C C . LYS A 1 132 ? 15.304 -8.254 -0.274 1.00 59.34 132 LYS A C 1
ATOM 994 O O . LYS A 1 132 ? 15.572 -7.464 0.628 1.00 59.34 132 LYS A O 1
ATOM 999 N N . GLY A 1 133 ? 14.422 -9.246 -0.116 1.00 56.12 133 GLY A N 1
ATOM 1000 C CA . GLY A 1 133 ? 13.695 -9.510 1.130 1.00 56.12 133 GLY A CA 1
ATOM 1001 C C . GLY A 1 133 ? 12.656 -8.445 1.490 1.00 56.12 133 GLY A C 1
ATOM 1002 O O . GLY A 1 133 ? 12.185 -8.402 2.621 1.00 56.12 133 GLY A O 1
ATOM 1003 N N . ILE A 1 134 ? 12.307 -7.571 0.540 1.00 57.44 134 ILE A N 1
ATOM 1004 C CA . ILE A 1 134 ? 11.257 -6.556 0.705 1.00 57.44 134 ILE A CA 1
ATOM 1005 C C . ILE A 1 134 ? 9.885 -7.232 0.645 1.00 57.44 134 ILE A C 1
ATOM 1007 O O . ILE A 1 134 ? 8.981 -6.873 1.396 1.00 57.44 134 ILE A O 1
ATOM 1011 N N . PHE A 1 135 ? 9.754 -8.235 -0.223 1.00 58.62 135 PHE A N 1
ATOM 1012 C CA . PHE A 1 135 ? 8.639 -9.173 -0.233 1.00 58.62 135 PHE A CA 1
ATOM 1013 C C . PHE A 1 135 ? 9.132 -10.561 0.164 1.00 58.62 135 PHE A C 1
ATOM 1015 O O . PHE A 1 135 ? 10.292 -10.909 -0.042 1.00 58.62 135 PHE A O 1
ATOM 1022 N N . GLY A 1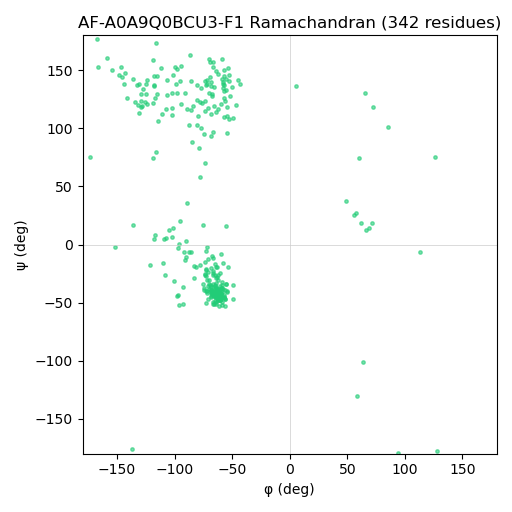 136 ? 8.242 -11.355 0.747 1.00 56.12 136 GLY A N 1
ATOM 1023 C CA . GLY A 1 136 ? 8.472 -12.779 0.960 1.00 56.12 136 GLY A CA 1
ATOM 1024 C C . GLY A 1 136 ? 7.475 -13.651 0.210 1.00 56.12 136 GLY A C 1
ATOM 1025 O O . GLY A 1 136 ? 7.410 -14.840 0.484 1.00 56.12 136 GLY A O 1
ATOM 1026 N N . ASN A 1 137 ? 6.638 -13.094 -0.664 1.00 61.12 137 ASN A N 1
ATOM 1027 C CA . ASN A 1 137 ? 5.352 -13.659 -1.088 1.00 61.12 137 ASN A CA 1
ATOM 1028 C C . ASN A 1 137 ? 5.409 -14.848 -2.071 1.00 61.12 137 ASN A C 1
ATOM 1030 O O . ASN A 1 137 ? 4.371 -15.179 -2.642 1.00 61.12 137 ASN A O 1
ATOM 1034 N N . TRP A 1 138 ? 6.553 -15.525 -2.220 1.00 55.31 138 TRP A N 1
ATOM 1035 C CA . TRP A 1 138 ? 6.679 -16.769 -2.990 1.00 55.31 138 TRP A CA 1
ATOM 1036 C C . TRP A 1 138 ? 5.561 -17.763 -2.652 1.00 55.31 138 TRP A C 1
ATOM 1038 O O . TRP A 1 138 ? 5.421 -18.175 -1.500 1.00 55.31 138 TRP A O 1
ATOM 1048 N N . GLY A 1 139 ? 4.765 -18.131 -3.659 1.00 52.94 139 GLY A N 1
ATOM 1049 C CA . GLY A 1 139 ? 3.755 -19.185 -3.546 1.00 52.94 139 GLY A CA 1
ATOM 1050 C C . GLY A 1 139 ? 2.518 -18.845 -2.710 1.00 52.94 139 GLY A C 1
ATOM 1051 O O . GLY A 1 139 ? 1.840 -19.762 -2.269 1.00 52.94 139 GLY A O 1
ATOM 1052 N N . GLY A 1 140 ? 2.216 -17.567 -2.449 1.00 61.69 140 GLY A N 1
ATOM 1053 C CA . GLY A 1 140 ? 0.943 -17.184 -1.827 1.00 61.69 140 GLY A CA 1
ATOM 1054 C C . GLY A 1 140 ? -0.189 -17.152 -2.854 1.00 61.69 140 GLY A C 1
ATOM 1055 O O . GLY A 1 140 ? -0.268 -16.183 -3.621 1.00 61.69 140 GLY A O 1
ATOM 1056 N N . SER A 1 141 ? -1.043 -18.181 -2.867 1.00 69.50 141 SER A N 1
ATOM 1057 C CA . SER A 1 141 ? -2.220 -18.247 -3.741 1.00 69.50 141 SER A CA 1
ATOM 1058 C C . SER A 1 141 ? -3.494 -17.750 -3.047 1.00 69.50 141 SER A C 1
ATOM 1060 O O . SER A 1 141 ? -3.634 -17.808 -1.824 1.00 69.50 141 SER A O 1
ATOM 1062 N N . GLU A 1 142 ? -4.441 -17.256 -3.844 1.00 78.69 142 GLU A N 1
ATOM 1063 C CA . GLU A 1 142 ? -5.775 -16.867 -3.372 1.00 78.69 142 GLU A CA 1
ATOM 1064 C C . GLU A 1 142 ? -6.497 -18.035 -2.688 1.00 78.69 142 GLU A C 1
ATOM 1066 O O . GLU A 1 142 ? -7.007 -17.875 -1.580 1.00 78.69 142 GLU A O 1
ATOM 1071 N N . ASN A 1 143 ? -6.451 -19.222 -3.303 1.00 80.12 143 ASN A N 1
ATOM 1072 C CA . ASN A 1 143 ? -7.135 -20.424 -2.826 1.00 80.12 143 ASN A CA 1
ATOM 1073 C C . ASN A 1 143 ? -6.689 -20.848 -1.420 1.00 80.12 143 ASN A C 1
ATOM 1075 O O . ASN A 1 143 ? -7.511 -21.285 -0.617 1.00 80.12 143 ASN A O 1
ATOM 1079 N N . GLU A 1 144 ? -5.400 -20.721 -1.097 1.00 82.44 144 GLU A N 1
ATOM 1080 C CA . GLU A 1 144 ? -4.898 -21.080 0.233 1.00 82.44 144 GLU A CA 1
ATOM 1081 C C . GLU A 1 144 ? -5.381 -20.105 1.315 1.00 82.44 144 GLU A C 1
ATOM 1083 O O . GLU A 1 144 ? -5.709 -20.528 2.425 1.00 82.44 144 GLU A O 1
ATOM 1088 N N . ILE A 1 145 ? -5.446 -18.806 1.002 1.00 86.38 145 ILE A N 1
ATOM 1089 C CA . ILE A 1 145 ? -5.939 -17.785 1.936 1.00 86.38 145 ILE A CA 1
ATOM 1090 C C . ILE A 1 145 ? -7.453 -17.931 2.120 1.00 86.38 145 ILE A C 1
ATOM 1092 O O . ILE A 1 145 ? -7.920 -17.958 3.258 1.00 86.38 145 ILE A O 1
ATOM 1096 N N . ASP A 1 146 ? -8.208 -18.070 1.027 1.00 88.25 146 ASP A N 1
ATOM 1097 C CA . ASP A 1 146 ? -9.659 -18.280 1.061 1.00 88.25 146 ASP A CA 1
ATOM 1098 C C . ASP A 1 146 ? -10.017 -19.555 1.839 1.00 88.25 146 ASP A C 1
ATOM 1100 O O . ASP A 1 146 ? -10.794 -19.499 2.793 1.00 88.25 146 ASP A O 1
ATOM 1104 N N . GLY A 1 147 ? -9.365 -20.681 1.527 1.00 85.62 147 GLY A N 1
ATOM 1105 C CA . GLY A 1 147 ? -9.576 -21.948 2.226 1.00 85.62 147 GLY A CA 1
ATOM 1106 C C . GLY A 1 147 ? -9.261 -21.862 3.721 1.00 85.62 147 GLY A C 1
ATOM 1107 O O . GLY A 1 147 ? -10.034 -22.352 4.548 1.00 85.62 147 GLY A O 1
ATOM 1108 N N . LYS A 1 148 ? -8.167 -21.182 4.096 1.00 89.62 148 LYS A N 1
ATOM 1109 C CA . LYS A 1 148 ? -7.814 -20.952 5.505 1.00 89.62 148 LYS A CA 1
ATOM 1110 C C . LYS A 1 148 ? -8.878 -20.122 6.225 1.00 89.62 148 LYS A C 1
ATOM 1112 O O . LYS A 1 148 ? -9.293 -20.506 7.316 1.00 89.62 148 LYS A O 1
ATOM 1117 N N . LEU A 1 149 ? -9.343 -19.026 5.623 1.00 92.25 149 LEU A N 1
ATOM 1118 C CA . LEU A 1 149 ? -10.380 -18.168 6.203 1.00 92.25 149 LEU A CA 1
ATOM 1119 C C . LEU A 1 149 ? -11.713 -18.912 6.353 1.00 92.25 149 LEU A C 1
ATOM 1121 O O . LEU A 1 149 ? -12.323 -18.842 7.418 1.00 92.25 149 LEU A O 1
ATOM 1125 N N . ARG A 1 150 ? -12.141 -19.677 5.340 1.00 93.38 150 ARG A N 1
ATOM 1126 C CA . ARG A 1 150 ? -13.376 -20.486 5.390 1.00 93.38 150 ARG A CA 1
ATOM 1127 C C . ARG A 1 150 ? -13.330 -21.587 6.444 1.00 93.38 150 ARG A C 1
ATOM 1129 O O . ARG A 1 150 ? -14.361 -21.939 7.003 1.00 93.38 150 ARG A O 1
ATOM 1136 N N . GLY A 1 151 ? -12.143 -22.098 6.764 1.00 90.19 151 GLY A N 1
ATOM 1137 C CA . GLY A 1 151 ? -11.954 -23.021 7.885 1.00 90.19 151 GLY A CA 1
ATOM 1138 C C . GLY A 1 151 ? -12.103 -22.371 9.266 1.00 90.19 151 GLY A C 1
ATOM 1139 O O 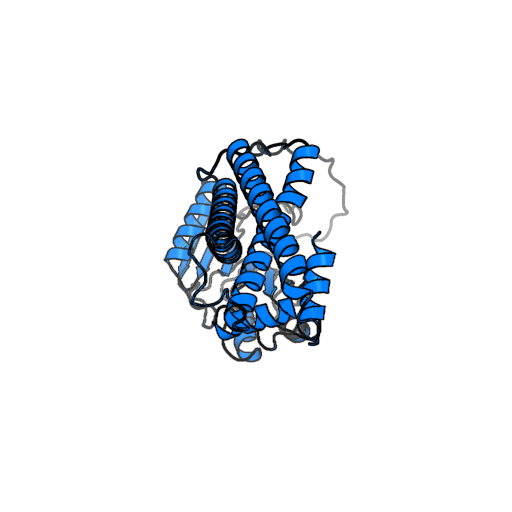. GLY A 1 151 ? -12.181 -23.080 10.267 1.00 90.19 151 GLY A O 1
ATOM 1140 N N . MET A 1 152 ? -12.126 -21.038 9.347 1.00 92.00 152 MET A N 1
ATOM 1141 C CA . MET A 1 152 ? -12.082 -20.289 10.606 1.00 92.00 152 MET A CA 1
ATOM 1142 C C . MET A 1 152 ? -13.280 -19.369 10.839 1.00 92.00 152 MET A C 1
ATOM 1144 O O . MET A 1 152 ? -13.477 -18.939 11.973 1.00 92.00 152 MET A O 1
ATOM 1148 N N . PHE A 1 153 ? -14.053 -19.044 9.805 1.00 94.12 153 PHE A N 1
ATOM 1149 C CA . PHE A 1 153 ? -15.141 -18.069 9.847 1.00 94.12 153 PHE A CA 1
ATOM 1150 C C . PHE A 1 153 ? -16.363 -18.606 9.105 1.00 94.12 153 PHE A C 1
ATOM 1152 O O . PHE A 1 153 ? -16.226 -19.257 8.072 1.00 94.12 153 PHE A O 1
ATOM 1159 N N . ALA A 1 154 ? -17.560 -18.326 9.626 1.00 93.00 154 ALA A N 1
ATOM 1160 C CA . ALA A 1 154 ? -18.802 -18.802 9.017 1.00 93.00 154 ALA A CA 1
ATOM 1161 C C . ALA A 1 154 ? -19.169 -18.040 7.732 1.00 93.00 154 ALA A C 1
ATOM 1163 O O . ALA A 1 154 ? -19.863 -18.580 6.874 1.00 93.00 154 ALA A O 1
ATOM 1164 N N . ASP A 1 155 ? -18.724 -16.790 7.606 1.00 93.75 155 ASP A N 1
ATOM 1165 C CA . ASP A 1 155 ? -19.040 -15.918 6.477 1.00 93.75 155 ASP A CA 1
ATOM 1166 C C . ASP A 1 155 ? -17.758 -15.284 5.931 1.00 93.75 155 ASP A C 1
ATOM 1168 O O . ASP A 1 155 ? -17.095 -14.519 6.631 1.00 93.75 155 ASP A O 1
ATOM 1172 N N . VAL A 1 156 ? -17.382 -15.644 4.701 1.00 93.62 156 VAL A N 1
ATOM 1173 C CA . VAL A 1 156 ? -16.109 -15.254 4.080 1.00 93.62 156 VAL A CA 1
ATOM 1174 C C . VAL A 1 156 ? -16.330 -14.777 2.655 1.00 93.62 156 VAL A C 1
ATOM 1176 O O . VAL A 1 156 ? -16.789 -15.528 1.787 1.00 93.62 156 VAL A O 1
ATOM 1179 N N . GLU A 1 157 ? -15.895 -13.546 2.418 1.00 93.19 157 GLU A N 1
ATOM 1180 C CA . GLU A 1 157 ? -15.811 -12.904 1.115 1.00 93.19 157 GLU A CA 1
ATOM 1181 C C . GLU A 1 157 ? -14.346 -12.627 0.779 1.00 93.19 157 GLU A C 1
ATOM 1183 O O . GLU A 1 157 ? -13.613 -12.022 1.567 1.00 93.19 157 GLU A O 1
ATOM 1188 N N . THR A 1 158 ? -13.935 -13.042 -0.411 1.00 88.75 158 THR A N 1
ATOM 1189 C CA . THR A 1 158 ? -12.605 -12.823 -0.980 1.00 88.75 158 THR A CA 1
ATOM 1190 C C . THR A 1 158 ? -12.771 -12.285 -2.395 1.00 88.75 158 THR A C 1
ATOM 1192 O O . THR A 1 158 ? -13.672 -12.695 -3.127 1.00 88.75 158 THR A O 1
ATOM 1195 N N . TRP A 1 159 ? -11.960 -11.298 -2.768 1.00 91.38 159 TRP A N 1
ATOM 1196 C CA . TRP A 1 159 ? -11.939 -10.779 -4.134 1.00 91.38 159 TRP A CA 1
ATOM 1197 C C . TRP A 1 159 ? -10.586 -10.159 -4.460 1.00 91.38 159 TRP A C 1
ATOM 1199 O O . TRP A 1 159 ? -9.896 -9.612 -3.595 1.00 91.38 159 TRP A O 1
ATOM 1209 N N . VAL A 1 160 ? -10.211 -10.212 -5.735 1.00 83.88 160 VAL A N 1
ATOM 1210 C CA . VAL A 1 160 ? -8.926 -9.701 -6.212 1.00 83.88 160 VAL A CA 1
ATOM 1211 C C . VAL A 1 160 ? -9.121 -8.404 -6.988 1.00 83.88 160 VAL A C 1
ATOM 1213 O O . VAL A 1 160 ? -9.893 -8.335 -7.942 1.00 83.88 160 VAL A O 1
ATOM 1216 N N . VAL A 1 161 ? -8.364 -7.372 -6.607 1.00 82.06 161 VAL A N 1
ATOM 1217 C CA . VAL A 1 161 ? -8.212 -6.138 -7.389 1.00 82.06 161 VAL A CA 1
ATOM 1218 C C . VAL A 1 161 ? -6.762 -6.039 -7.849 1.00 82.06 161 VAL A C 1
ATOM 1220 O O . VAL A 1 161 ? -5.845 -5.775 -7.065 1.00 82.06 161 VAL A O 1
ATOM 1223 N N . GLY A 1 162 ? -6.538 -6.285 -9.141 1.00 82.62 162 GLY A N 1
ATOM 1224 C CA . GLY A 1 162 ? -5.200 -6.367 -9.722 1.00 82.62 162 GLY A CA 1
ATOM 1225 C C . GLY A 1 162 ? -4.400 -7.534 -9.140 1.00 82.62 162 GLY A C 1
ATOM 1226 O O . GLY A 1 162 ? -4.574 -8.674 -9.551 1.00 82.62 162 GLY A O 1
ATOM 1227 N N . ARG A 1 163 ? -3.499 -7.241 -8.196 1.00 79.00 163 ARG A N 1
ATOM 1228 C CA . ARG A 1 163 ? -2.632 -8.225 -7.512 1.00 79.00 163 ARG A CA 1
ATOM 1229 C C . ARG A 1 163 ? -2.864 -8.297 -6.006 1.00 79.00 163 ARG A C 1
ATOM 1231 O O . ARG A 1 163 ? -2.125 -8.980 -5.300 1.00 79.00 163 ARG A O 1
ATOM 1238 N N . VAL A 1 164 ? -3.852 -7.559 -5.515 1.00 83.38 164 VAL A N 1
ATOM 1239 C CA . VAL A 1 164 ? -4.187 -7.499 -4.099 1.00 83.38 164 VAL A CA 1
ATOM 1240 C C . VAL A 1 164 ? -5.415 -8.363 -3.878 1.00 83.38 164 VAL A C 1
ATOM 1242 O O . VAL A 1 164 ? -6.473 -8.076 -4.433 1.00 83.38 164 VAL A O 1
ATOM 1245 N N . LEU A 1 165 ? -5.260 -9.408 -3.071 1.00 87.00 165 LEU A N 1
ATOM 1246 C CA . LEU A 1 165 ? -6.386 -10.123 -2.494 1.00 87.00 165 LEU A CA 1
ATOM 1247 C C . LEU A 1 165 ? -6.920 -9.290 -1.337 1.00 87.00 165 LEU A C 1
ATOM 1249 O O . LEU A 1 165 ? -6.172 -8.993 -0.403 1.00 87.00 165 LEU A O 1
ATOM 1253 N N . LEU A 1 166 ? -8.194 -8.933 -1.403 1.00 90.25 166 LEU A N 1
ATOM 1254 C CA . LEU A 1 166 ? -8.950 -8.374 -0.295 1.00 90.25 166 LEU A CA 1
ATOM 1255 C C . LEU A 1 166 ? -9.824 -9.472 0.297 1.00 90.25 166 LEU A C 1
ATOM 1257 O O . LEU A 1 166 ? -10.317 -10.342 -0.423 1.00 90.25 166 LEU A O 1
ATOM 1261 N N . PHE A 1 167 ? -10.012 -9.426 1.611 1.00 90.75 167 PHE A N 1
ATOM 1262 C CA . PHE A 1 167 ? -10.886 -10.363 2.292 1.00 90.75 167 PHE A CA 1
ATOM 1263 C C . PHE A 1 167 ? -11.651 -9.709 3.437 1.00 90.75 167 PHE A C 1
ATOM 1265 O O . PHE A 1 167 ? -11.152 -8.812 4.125 1.00 90.75 167 PHE A O 1
ATOM 1272 N N . ARG A 1 168 ? -12.865 -10.211 3.654 1.00 95.25 168 ARG A N 1
ATOM 1273 C CA . ARG A 1 168 ? -13.722 -9.931 4.803 1.00 95.25 168 ARG A CA 1
ATOM 1274 C C . ARG A 1 168 ? -14.243 -11.259 5.337 1.00 95.25 168 ARG A C 1
ATOM 1276 O O . ARG A 1 168 ? -14.926 -11.982 4.621 1.00 95.25 168 ARG A O 1
ATOM 1283 N N . ALA A 1 169 ? -13.929 -11.564 6.588 1.00 94.00 169 ALA A N 1
ATOM 1284 C CA . ALA A 1 169 ? -14.329 -12.792 7.257 1.00 94.00 169 ALA A CA 1
ATOM 1285 C C . ALA A 1 169 ? -15.049 -12.455 8.570 1.00 94.00 169 ALA A C 1
ATOM 1287 O O . ALA A 1 169 ? -14.504 -11.743 9.410 1.00 94.00 169 ALA A O 1
ATOM 1288 N N . ARG A 1 170 ? -16.286 -12.921 8.741 1.00 93.81 170 ARG A N 1
ATOM 1289 C CA . ARG A 1 170 ? -17.154 -12.627 9.889 1.00 93.81 170 ARG A CA 1
ATOM 1290 C C . ARG A 1 170 ? -17.515 -13.895 10.641 1.00 93.81 170 ARG A C 1
ATOM 1292 O O . ARG A 1 170 ? -17.507 -14.984 10.066 1.00 93.81 170 ARG A O 1
ATOM 1299 N N . LYS A 1 171 ? -17.902 -13.730 11.908 1.00 91.31 171 LYS A N 1
ATOM 1300 C CA . LYS A 1 171 ? -18.398 -14.812 12.773 1.00 91.31 171 LYS A CA 1
ATOM 1301 C C . LYS A 1 171 ? -17.349 -15.916 12.953 1.00 91.31 171 LYS A C 1
ATOM 1303 O O . LYS A 1 171 ? -17.449 -16.969 12.311 1.00 91.31 171 LYS A O 1
ATOM 1308 N N . PRO A 1 172 ? -16.296 -15.662 13.755 1.00 92.44 172 PRO A N 1
ATOM 1309 C CA . PRO A 1 172 ? -15.253 -16.650 14.009 1.00 92.44 172 PRO A CA 1
ATOM 1310 C C . PRO A 1 172 ? -15.845 -17.961 14.543 1.00 92.44 172 PRO A C 1
ATOM 1312 O O . PRO A 1 172 ? -16.659 -17.971 15.463 1.00 92.44 172 PRO A O 1
ATOM 1315 N N . LEU A 1 173 ? -15.410 -19.080 13.969 1.00 87.88 173 LEU A N 1
ATOM 1316 C CA . LEU A 1 173 ? -15.798 -20.425 14.379 1.00 87.88 173 LEU A CA 1
ATOM 1317 C C . LEU A 1 173 ? -15.042 -20.831 15.654 1.00 87.88 173 LEU A C 1
ATOM 1319 O O . LEU A 1 173 ? -13.814 -20.686 15.743 1.00 87.88 173 LEU A O 1
ATOM 1323 N N . GLY A 1 174 ? -15.764 -21.402 16.620 1.00 78.56 174 GLY A N 1
ATOM 1324 C CA . GLY A 1 174 ? -15.226 -21.896 17.892 1.00 78.56 174 GLY A CA 1
ATOM 1325 C C . GLY A 1 174 ? -15.967 -21.345 19.112 1.00 78.56 174 GLY A C 1
ATOM 1326 O O . GLY A 1 174 ? -16.959 -20.633 18.987 1.00 78.56 174 GLY A O 1
ATOM 1327 N N . THR A 1 175 ? -15.501 -21.703 20.309 1.00 59.19 175 THR A N 1
ATOM 1328 C CA . THR A 1 175 ? -16.057 -21.187 21.569 1.00 59.19 175 THR A CA 1
ATOM 1329 C C . THR A 1 175 ? -15.757 -19.689 21.730 1.00 59.19 175 THR A C 1
ATOM 1331 O O . THR A 1 175 ? -14.628 -19.288 21.429 1.00 59.19 175 THR A O 1
ATOM 1334 N N . PRO A 1 176 ? -16.707 -18.876 22.237 1.00 59.28 176 PRO A N 1
ATOM 1335 C CA . PRO A 1 176 ? -16.506 -17.444 22.467 1.00 59.28 176 PRO A CA 1
ATOM 1336 C C . PRO A 1 176 ? -15.262 -17.143 23.322 1.00 59.28 176 PRO A C 1
ATOM 1338 O O . PRO A 1 176 ? -14.900 -17.966 24.172 1.00 59.28 176 PRO A O 1
ATOM 1341 N N . PRO A 1 177 ? -14.624 -15.969 23.154 1.00 61.69 177 PRO A N 1
ATOM 1342 C CA . PRO A 1 177 ? -13.479 -15.574 23.968 1.00 61.69 177 PRO A CA 1
ATOM 1343 C C . PRO A 1 177 ? -13.791 -15.605 25.477 1.00 61.69 177 PRO A C 1
ATOM 1345 O O . PRO A 1 177 ? -14.888 -15.200 25.884 1.00 61.69 177 PRO A O 1
ATOM 1348 N N . PRO A 1 178 ? -12.838 -16.013 26.339 1.00 49.44 178 PRO A N 1
ATOM 1349 C CA . PRO A 1 178 ? -13.019 -15.954 27.786 1.00 49.44 178 PRO A CA 1
ATOM 1350 C C . PRO A 1 178 ? -13.202 -14.498 28.242 1.00 49.44 178 PRO A C 1
ATOM 1352 O O . PRO A 1 178 ? -12.282 -13.695 28.107 1.00 49.44 178 PRO A O 1
ATOM 1355 N N . GLY A 1 179 ? -14.371 -14.171 28.801 1.00 51.69 179 GLY A N 1
ATOM 1356 C CA . GLY A 1 179 ? -14.726 -12.817 29.254 1.00 51.69 179 GLY A CA 1
ATOM 1357 C C . GLY A 1 179 ? -15.856 -12.150 28.462 1.00 51.69 179 GLY A C 1
ATOM 1358 O O . GLY A 1 179 ? -16.334 -11.099 28.879 1.00 51.69 179 GLY A O 1
ATOM 1359 N N . TYR A 1 180 ? -16.331 -12.756 27.367 1.00 47.59 180 TYR A N 1
ATOM 1360 C CA . TYR A 1 180 ? -17.482 -12.240 26.625 1.00 47.59 180 TYR A CA 1
ATOM 1361 C C . TYR A 1 180 ? -18.794 -12.487 27.389 1.00 47.59 180 TYR A C 1
ATOM 1363 O O . TYR A 1 180 ? -19.212 -13.631 27.576 1.00 47.59 180 TYR A O 1
ATOM 1371 N N . GLN A 1 181 ? -19.463 -11.415 27.820 1.00 46.81 181 GLN A N 1
ATOM 1372 C CA . GLN A 1 181 ? -20.830 -11.482 28.337 1.00 46.81 181 GLN A CA 1
ATOM 1373 C C . GLN A 1 181 ? -21.811 -11.401 27.164 1.00 46.81 181 GLN A C 1
ATOM 1375 O O . GLN A 1 181 ? -21.882 -10.392 26.467 1.00 46.81 181 GLN A O 1
ATOM 1380 N N . HIS A 1 182 ? -22.570 -12.474 26.943 1.00 39.97 182 HIS A N 1
ATOM 1381 C CA . HIS A 1 182 ? -23.561 -12.560 25.875 1.00 39.97 182 HIS A CA 1
ATOM 1382 C C . HIS A 1 182 ? -24.734 -11.606 26.161 1.00 39.97 182 HIS A C 1
ATOM 1384 O O . HIS A 1 182 ? -25.684 -11.972 26.847 1.00 39.97 182 HIS A O 1
ATOM 1390 N N . HIS A 1 183 ? -24.697 -10.381 25.638 1.00 40.75 183 HIS A N 1
ATOM 1391 C CA . HIS A 1 183 ? -25.878 -9.517 25.623 1.00 40.75 183 HIS A CA 1
ATOM 1392 C C . HIS A 1 183 ? -26.814 -9.993 24.505 1.00 40.75 183 HIS A C 1
ATOM 1394 O O . HIS A 1 183 ? -26.581 -9.738 23.329 1.00 40.75 183 HIS A O 1
ATOM 1400 N N . GLN A 1 184 ? -27.859 -10.743 24.864 1.00 34.91 184 GLN A N 1
ATOM 1401 C CA . GLN A 1 184 ? -29.002 -11.015 23.986 1.00 34.91 184 GLN A CA 1
ATOM 1402 C C . GLN A 1 184 ? -29.940 -9.796 24.013 1.00 34.91 184 GLN A C 1
ATOM 1404 O O . GLN A 1 184 ? -30.587 -9.576 25.038 1.00 34.91 184 GLN A O 1
ATOM 1409 N N . PRO A 1 185 ? -30.074 -9.001 22.936 1.00 34.03 185 PRO A N 1
ATOM 1410 C CA . PRO A 1 185 ? -31.186 -8.069 22.849 1.00 34.03 185 PRO A CA 1
ATOM 1411 C C . PRO A 1 185 ? -32.473 -8.870 22.621 1.00 34.03 185 PRO A C 1
ATOM 1413 O O . PRO A 1 185 ? -32.634 -9.576 21.623 1.00 34.03 185 PRO A O 1
ATOM 1416 N N . ALA A 1 186 ? -33.398 -8.777 23.572 1.00 36.75 186 ALA A N 1
ATOM 1417 C CA . ALA A 1 186 ? -34.747 -9.285 23.404 1.00 36.75 186 ALA A CA 1
ATOM 1418 C C . ALA A 1 186 ? -35.456 -8.475 22.302 1.00 36.75 186 ALA A C 1
ATOM 1420 O O . ALA A 1 186 ? -35.622 -7.269 22.460 1.00 36.75 186 ALA A O 1
ATOM 1421 N N . SER A 1 187 ? -35.868 -9.159 21.224 1.00 35.78 187 SER A N 1
ATOM 1422 C CA . SER A 1 187 ? -36.912 -8.815 20.226 1.00 35.78 187 SER A CA 1
ATOM 1423 C C . SER A 1 187 ? -36.466 -8.828 18.751 1.00 35.78 187 SER A C 1
ATOM 1425 O O . SER A 1 187 ? -36.387 -7.812 18.070 1.00 35.78 187 SER A O 1
ATOM 1427 N N . TYR A 1 188 ? -36.302 -10.032 18.193 1.00 34.97 188 TYR A N 1
ATOM 1428 C CA . TYR A 1 188 ? -36.571 -10.264 16.769 1.00 34.97 188 TYR A CA 1
ATOM 1429 C C . TYR A 1 188 ? -38.083 -10.398 16.579 1.00 34.97 188 TYR A C 1
ATOM 1431 O O . TYR A 1 188 ? -38.596 -11.510 16.592 1.00 34.97 188 TYR A O 1
ATOM 1439 N N . GLN A 1 189 ? -38.800 -9.279 16.471 1.00 33.34 189 GLN A N 1
ATOM 1440 C CA . GLN A 1 189 ? -40.185 -9.232 15.981 1.00 33.34 189 GLN A CA 1
ATOM 1441 C C . GLN A 1 189 ? -40.632 -7.769 15.832 1.00 33.34 189 GLN A C 1
ATOM 1443 O O . GLN A 1 189 ? -41.405 -7.284 16.645 1.00 33.34 189 GLN A O 1
ATOM 1448 N N . GLN A 1 190 ? -40.175 -7.049 14.800 1.00 32.88 190 GLN A N 1
ATOM 1449 C CA . GLN A 1 190 ? -40.961 -5.928 14.262 1.00 32.88 190 GLN A CA 1
ATOM 1450 C C . GLN A 1 190 ? -40.822 -5.811 12.733 1.00 32.88 190 GLN A C 1
ATOM 1452 O O . GLN A 1 190 ? -39.719 -5.989 12.209 1.00 32.88 190 GLN A O 1
ATOM 1457 N N . PRO A 1 191 ? -41.923 -5.539 12.001 1.00 31.81 191 PRO A N 1
ATOM 1458 C CA . PRO A 1 191 ? -41.887 -5.343 10.558 1.00 31.81 191 PRO A CA 1
ATOM 1459 C C . PRO A 1 191 ? -41.223 -4.004 10.212 1.00 31.81 191 PRO A C 1
ATOM 1461 O O . PRO A 1 191 ? -41.480 -2.984 10.849 1.00 31.81 191 PRO A O 1
ATOM 1464 N N . TYR A 1 192 ? -40.380 -4.012 9.179 1.00 27.92 192 TYR A N 1
ATOM 1465 C CA . TYR A 1 192 ? -39.648 -2.845 8.683 1.00 27.92 192 TYR A CA 1
ATOM 1466 C C . TYR A 1 192 ? -40.582 -1.668 8.348 1.00 27.92 192 TYR A C 1
ATOM 1468 O O . TYR A 1 192 ? -41.367 -1.744 7.404 1.00 27.92 192 TYR A O 1
ATOM 1476 N N . GLN A 1 193 ? -40.413 -0.542 9.044 1.00 30.64 193 GLN A N 1
ATOM 1477 C CA . GLN A 1 193 ? -40.809 0.779 8.550 1.00 30.64 193 GLN A CA 1
ATOM 1478 C C . GLN A 1 193 ? -39.560 1.527 8.063 1.00 30.64 193 GLN A C 1
ATOM 1480 O O . GLN A 1 193 ? -38.533 1.567 8.744 1.00 30.64 193 GLN A O 1
ATOM 1485 N N . GLN A 1 194 ? -39.614 2.081 6.848 1.00 27.34 194 GLN A N 1
ATOM 1486 C CA . GLN A 1 194 ? -38.545 2.917 6.296 1.00 27.34 194 GLN A CA 1
ATOM 1487 C C . GLN A 1 194 ? -38.551 4.292 6.987 1.00 27.34 194 GLN A C 1
ATOM 1489 O O . GLN A 1 194 ? -39.575 4.972 6.924 1.00 27.34 194 GLN A O 1
ATOM 1494 N N . PRO A 1 195 ? -37.445 4.751 7.605 1.00 36.16 195 PRO A N 1
ATOM 1495 C CA . PRO A 1 195 ? -37.369 6.116 8.099 1.00 36.16 195 PRO A CA 1
ATOM 1496 C C . PRO A 1 195 ? -37.040 7.078 6.952 1.00 36.16 195 PRO A C 1
ATOM 1498 O O . PRO A 1 195 ? -36.166 6.804 6.127 1.00 36.16 195 PRO A O 1
ATOM 1501 N N . TYR A 1 196 ? -37.733 8.215 6.947 1.00 36.06 196 TYR A N 1
ATOM 1502 C CA . TYR A 1 196 ? -37.442 9.393 6.135 1.00 36.06 196 TYR A CA 1
ATOM 1503 C C . TYR A 1 196 ? -35.976 9.829 6.304 1.00 36.06 196 TYR A C 1
ATOM 1505 O O . TYR A 1 196 ? -35.508 10.030 7.424 1.00 36.06 196 TYR A O 1
ATOM 1513 N N . TYR A 1 197 ? -35.256 9.995 5.192 1.00 35.53 197 TYR A N 1
ATOM 1514 C CA . TYR A 1 197 ? -33.881 10.491 5.188 1.00 35.53 197 TYR A CA 1
ATOM 1515 C C . TYR A 1 197 ? -33.838 11.964 5.616 1.00 35.53 197 TYR A C 1
ATOM 1517 O O . TYR A 1 197 ? -34.275 12.843 4.875 1.00 35.53 197 TYR A O 1
ATOM 1525 N N . ALA A 1 198 ? -33.258 12.241 6.784 1.00 45.41 198 ALA A N 1
ATOM 1526 C CA . ALA A 1 198 ? -32.675 13.548 7.058 1.00 45.41 198 ALA A CA 1
ATOM 1527 C C . ALA A 1 198 ? -31.445 13.715 6.151 1.00 45.41 198 ALA A C 1
ATOM 1529 O O . ALA A 1 198 ? -30.607 12.815 6.064 1.00 45.41 198 ALA A O 1
ATOM 1530 N N . HIS A 1 199 ? -31.355 14.836 5.434 1.00 41.44 199 HIS A N 1
ATOM 1531 C CA . HIS A 1 199 ? -30.207 15.121 4.577 1.00 41.44 199 HIS A CA 1
ATOM 1532 C C . HIS A 1 199 ? -28.907 15.088 5.402 1.00 41.44 199 HIS A C 1
ATOM 1534 O O . HIS A 1 199 ? -28.864 15.702 6.472 1.00 41.44 199 HIS A O 1
ATOM 1540 N N . PRO A 1 200 ? -27.855 14.387 4.940 1.00 41.34 200 PRO A N 1
ATOM 1541 C CA . PRO A 1 200 ? -26.593 14.338 5.663 1.00 41.34 200 PRO A CA 1
ATOM 1542 C C . PRO A 1 200 ? -25.981 15.743 5.769 1.00 41.34 200 PRO A C 1
ATOM 1544 O O . PRO A 1 200 ? -26.144 16.554 4.848 1.00 41.34 200 PRO A O 1
ATOM 1547 N N . PRO A 1 201 ? -25.268 16.045 6.870 1.00 48.34 201 PRO A N 1
ATOM 1548 C CA . PRO A 1 201 ? -24.560 17.308 7.010 1.00 48.34 201 PRO A CA 1
ATOM 1549 C C . PRO A 1 201 ? -23.563 17.480 5.854 1.00 48.34 201 PRO A C 1
ATOM 1551 O O . PRO A 1 201 ? -22.984 16.491 5.386 1.00 48.34 201 PRO A O 1
ATOM 1554 N N . PRO A 1 202 ? -23.361 18.717 5.366 1.00 51.28 202 PRO A N 1
ATOM 1555 C CA . PRO A 1 202 ? -22.432 18.963 4.279 1.00 51.28 202 PRO A CA 1
ATOM 1556 C C . PRO A 1 202 ? -21.034 18.471 4.679 1.00 51.28 202 PRO A C 1
ATOM 1558 O O . PRO A 1 202 ? -20.618 18.665 5.826 1.00 51.28 202 PRO A O 1
ATOM 1561 N N . PRO A 1 203 ? -20.310 17.812 3.758 1.00 51.78 203 PRO A N 1
ATOM 1562 C CA . PRO A 1 203 ? -18.995 17.269 4.052 1.00 51.78 203 PRO A CA 1
ATOM 1563 C C . PRO A 1 203 ? -18.051 18.378 4.538 1.00 51.78 203 PRO A C 1
ATOM 1565 O O . PRO A 1 203 ? -18.188 19.529 4.106 1.00 51.78 203 PRO A O 1
ATOM 1568 N N . PRO A 1 204 ? -17.073 18.043 5.402 1.00 52.94 204 PRO A N 1
ATOM 1569 C CA . PRO A 1 204 ? -16.065 18.999 5.839 1.00 52.94 204 PRO A CA 1
ATOM 1570 C C . PRO A 1 204 ? -15.405 19.654 4.617 1.00 52.94 204 PRO A C 1
ATOM 1572 O O . PRO A 1 204 ? -15.260 18.986 3.582 1.00 52.94 204 PRO A O 1
ATOM 1575 N N . PRO A 1 205 ? -15.011 20.941 4.707 1.00 45.59 205 PRO A N 1
ATOM 1576 C CA . PRO A 1 205 ? -14.374 21.639 3.601 1.00 45.59 205 PRO A CA 1
ATOM 1577 C C . PRO A 1 205 ? -13.164 20.822 3.159 1.00 45.59 205 PRO A C 1
ATOM 1579 O O . PRO A 1 205 ? -12.189 20.663 3.895 1.00 45.59 205 PRO A O 1
ATOM 1582 N N . GLN A 1 206 ? -13.270 20.232 1.968 1.00 44.69 206 GLN A N 1
ATOM 1583 C CA . GLN A 1 206 ? -12.173 19.481 1.383 1.00 44.69 206 GLN A CA 1
ATOM 1584 C C . GLN A 1 206 ? -10.983 20.445 1.296 1.00 44.69 206 GLN A C 1
ATOM 1586 O O . GLN A 1 206 ? -11.193 21.602 0.906 1.00 44.69 206 GLN A O 1
ATOM 1591 N N . PRO A 1 207 ? -9.747 20.016 1.632 1.00 46.31 207 PRO A N 1
ATOM 1592 C CA . PRO A 1 207 ? -8.578 20.814 1.278 1.00 46.31 207 PRO A CA 1
ATOM 1593 C C . PRO A 1 207 ? -8.730 21.144 -0.204 1.00 46.31 207 PRO A C 1
ATOM 1595 O O . PRO A 1 207 ? -9.159 20.243 -0.938 1.00 46.31 207 PRO A O 1
ATOM 1598 N N . PRO A 1 208 ? -8.485 22.396 -0.637 1.00 42.31 208 PRO A N 1
ATOM 1599 C CA . PRO A 1 208 ? -8.759 22.795 -2.003 1.00 42.31 208 PRO A CA 1
ATOM 1600 C C . PRO A 1 208 ? -8.135 21.741 -2.902 1.00 42.31 208 PRO A C 1
ATOM 1602 O O . PRO A 1 208 ? -6.909 21.606 -2.965 1.00 42.31 208 PRO A O 1
ATOM 1605 N N . ARG A 1 209 ? -8.986 20.931 -3.551 1.00 46.41 209 ARG A N 1
ATOM 1606 C CA . ARG A 1 209 ? -8.546 20.180 -4.712 1.00 46.41 209 ARG A CA 1
ATOM 1607 C C . ARG A 1 209 ? -8.060 21.304 -5.589 1.00 46.41 209 ARG A C 1
ATOM 1609 O O . ARG A 1 209 ? -8.871 22.138 -5.982 1.00 46.41 209 ARG A O 1
ATOM 1616 N N . LEU A 1 210 ? -6.748 21.409 -5.776 1.00 49.97 210 LEU A N 1
ATOM 1617 C CA . LEU A 1 210 ? -6.201 22.255 -6.815 1.00 49.97 210 LEU A CA 1
ATOM 1618 C C . LEU A 1 210 ? -6.903 21.761 -8.073 1.00 49.97 210 LEU A C 1
ATOM 1620 O O . LEU A 1 210 ? -6.541 20.715 -8.612 1.00 49.97 210 LEU A O 1
ATOM 1624 N N . SER A 1 211 ? -7.988 22.440 -8.452 1.00 48.97 211 SER A N 1
ATOM 1625 C CA . SER A 1 211 ? -8.751 22.185 -9.657 1.00 48.97 211 SER A CA 1
ATOM 1626 C C . SER A 1 211 ? -7.869 22.717 -10.766 1.00 48.97 211 SER A C 1
ATOM 1628 O O . SER A 1 211 ? -8.068 23.799 -11.311 1.00 48.97 211 SER A O 1
ATOM 1630 N N . LEU A 1 212 ? -6.776 21.999 -10.998 1.00 57.38 212 LEU A N 1
ATOM 1631 C CA . LEU A 1 212 ? -5.943 22.196 -12.149 1.00 57.38 212 LEU A CA 1
ATOM 1632 C C . LEU A 1 212 ? -6.874 22.046 -13.341 1.00 57.38 212 LEU A C 1
ATOM 1634 O O . LEU A 1 212 ? -7.585 21.049 -13.454 1.00 57.38 212 LEU A O 1
ATOM 1638 N N . ASN A 1 213 ? -6.908 23.079 -14.181 1.00 68.12 213 ASN A N 1
ATOM 1639 C CA . ASN A 1 213 ? -7.698 23.083 -15.403 1.00 68.12 213 ASN A CA 1
ATOM 1640 C C . ASN A 1 213 ? -7.552 21.733 -16.112 1.00 68.12 213 ASN A C 1
ATOM 1642 O O . ASN A 1 213 ? -6.439 21.221 -16.229 1.00 68.12 213 ASN A O 1
ATOM 1646 N N . HIS A 1 214 ? -8.650 21.184 -16.632 1.00 63.59 214 HIS A N 1
ATOM 1647 C CA . HIS A 1 214 ? -8.665 19.883 -17.312 1.00 63.59 214 HIS A CA 1
ATOM 1648 C C . HIS A 1 214 ? -7.558 19.757 -18.379 1.00 63.59 214 HIS A C 1
ATOM 1650 O O . HIS A 1 214 ? -6.920 18.716 -18.517 1.00 63.59 214 HIS A O 1
ATOM 1656 N N . ARG A 1 215 ? -7.239 20.867 -19.064 1.00 65.06 215 ARG A N 1
ATOM 1657 C CA . ARG A 1 215 ? -6.100 20.969 -19.991 1.00 65.06 215 ARG A CA 1
ATOM 1658 C C . ARG A 1 215 ? -4.739 20.786 -19.316 1.00 65.06 215 ARG A C 1
ATOM 1660 O O . ARG A 1 215 ? -3.903 20.068 -19.848 1.00 65.06 215 ARG A O 1
ATOM 1667 N N . LEU A 1 216 ? -4.504 21.407 -18.160 1.00 64.38 216 LEU A N 1
ATOM 1668 C CA . LEU A 1 216 ? -3.269 21.207 -17.397 1.00 64.38 216 LEU A CA 1
ATOM 1669 C C . LEU A 1 216 ? -3.169 19.767 -16.889 1.00 64.38 216 LEU A C 1
ATOM 1671 O O . LEU A 1 216 ? -2.101 19.175 -16.966 1.00 64.38 216 LEU A O 1
ATOM 1675 N N . GLN A 1 217 ? -4.267 19.186 -16.404 1.00 65.69 217 GLN A N 1
ATOM 1676 C CA . GLN A 1 217 ? -4.279 17.814 -15.892 1.00 65.69 217 GLN A CA 1
ATOM 1677 C C . GLN A 1 217 ? -3.969 16.783 -16.990 1.00 65.69 217 GLN A C 1
ATOM 1679 O O . GLN A 1 217 ? -3.188 15.859 -16.764 1.00 65.69 217 GLN A O 1
ATOM 1684 N N . TRP A 1 218 ? -4.506 16.995 -18.196 1.00 72.38 218 TRP A N 1
ATOM 1685 C CA . TRP A 1 218 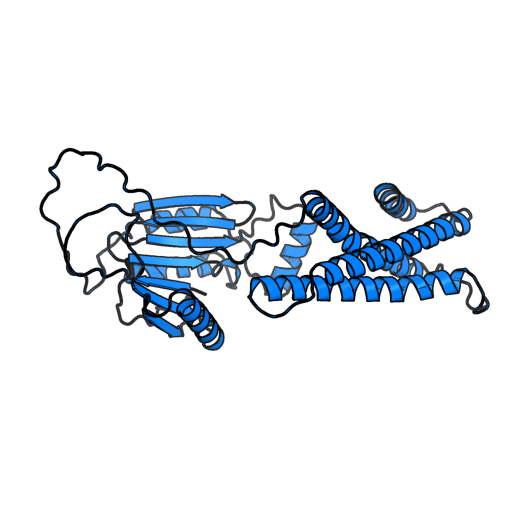? -4.140 16.233 -19.390 1.00 72.38 218 TRP A CA 1
ATOM 1686 C C . TRP A 1 218 ? -2.653 16.399 -19.736 1.00 72.38 218 TRP A C 1
ATOM 1688 O O . TRP A 1 218 ? -1.951 15.401 -19.886 1.00 72.38 218 TRP A O 1
ATOM 1698 N N . TRP A 1 219 ? -2.129 17.630 -19.743 1.00 70.75 219 TRP A N 1
ATOM 1699 C CA . TRP A 1 219 ? -0.697 17.869 -19.956 1.00 70.75 219 TRP A CA 1
ATOM 1700 C C . TRP A 1 219 ? 0.178 17.140 -18.930 1.00 70.75 219 TRP A C 1
ATOM 1702 O O . TRP A 1 219 ? 1.123 16.469 -19.325 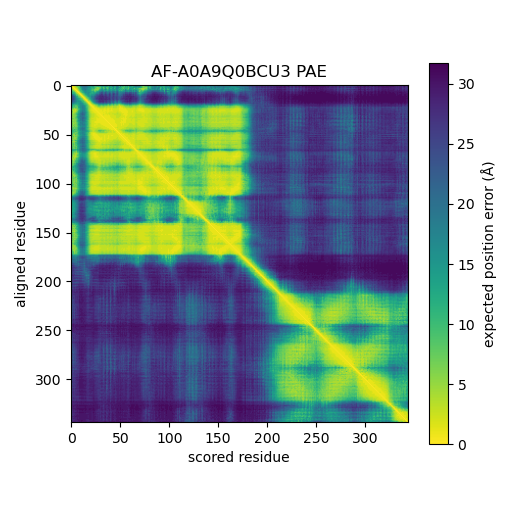1.00 70.75 219 TRP A O 1
ATOM 1712 N N . TYR A 1 220 ? -0.163 17.179 -17.640 1.00 66.62 220 TYR A N 1
ATOM 1713 C CA . TYR A 1 220 ? 0.556 16.440 -16.594 1.00 66.62 220 TYR A CA 1
ATOM 1714 C C . TYR A 1 220 ? 0.543 14.923 -16.801 1.00 66.62 220 TYR A C 1
ATOM 1716 O O . TYR A 1 220 ? 1.521 14.250 -16.472 1.00 66.62 220 TYR A O 1
ATOM 1724 N N . SER A 1 221 ? -0.557 14.376 -17.326 1.00 67.06 221 SER A N 1
ATOM 1725 C CA . SER A 1 221 ? -0.672 12.938 -17.591 1.00 67.06 221 SER A CA 1
ATOM 1726 C C . SER A 1 221 ? 0.271 12.461 -18.696 1.00 67.06 221 SER A C 1
ATOM 1728 O O . SER A 1 221 ? 0.676 11.304 -18.684 1.00 67.06 221 SER A O 1
ATOM 1730 N N . ILE A 1 222 ? 0.673 13.364 -19.595 1.00 72.25 222 ILE A N 1
ATOM 1731 C CA . ILE A 1 222 ? 1.583 13.082 -20.705 1.00 72.25 222 ILE A CA 1
ATOM 1732 C C . ILE A 1 222 ? 3.017 13.450 -20.318 1.00 72.25 222 ILE A C 1
ATOM 1734 O O . ILE A 1 222 ? 3.912 12.614 -20.393 1.00 72.25 222 ILE A O 1
ATOM 1738 N N . THR A 1 223 ? 3.259 14.668 -19.832 1.00 70.25 223 THR A N 1
ATOM 1739 C CA . THR A 1 223 ? 4.622 15.148 -19.550 1.00 70.25 223 THR A CA 1
ATOM 1740 C C . THR A 1 223 ? 5.330 14.321 -18.486 1.00 70.25 223 THR A C 1
ATOM 1742 O O . THR A 1 223 ? 6.548 14.176 -18.537 1.00 70.25 223 THR A O 1
ATOM 1745 N N . ARG A 1 224 ? 4.595 13.739 -17.533 1.00 70.81 224 ARG A N 1
ATOM 1746 C CA . ARG A 1 224 ? 5.192 12.979 -16.434 1.00 70.81 224 ARG A CA 1
ATOM 1747 C C . ARG A 1 224 ? 5.757 11.615 -16.854 1.00 70.81 224 ARG A C 1
ATOM 1749 O O . ARG A 1 224 ? 6.914 11.369 -16.524 1.00 70.81 224 ARG A O 1
ATOM 1756 N N . PRO A 1 225 ? 5.022 10.743 -17.567 1.00 71.56 225 PRO A N 1
ATOM 1757 C CA . PRO A 1 225 ? 5.611 9.552 -18.176 1.00 71.56 225 PRO A CA 1
ATOM 1758 C C . PRO A 1 225 ? 6.761 9.890 -19.129 1.00 71.56 225 PRO A C 1
ATOM 1760 O O . PRO A 1 225 ? 7.833 9.303 -19.018 1.00 71.56 225 PRO A O 1
ATOM 1763 N N . TRP A 1 226 ? 6.576 10.884 -20.004 1.00 72.38 226 TRP A N 1
ATOM 1764 C CA . TRP A 1 226 ? 7.581 11.287 -20.992 1.00 72.38 226 TRP A CA 1
ATOM 1765 C C . TRP A 1 226 ? 8.893 11.761 -20.356 1.00 72.38 226 TRP A C 1
ATOM 1767 O O . TRP A 1 226 ? 9.968 11.338 -20.776 1.00 72.38 226 TRP A O 1
ATOM 1777 N N . ALA A 1 227 ? 8.815 12.558 -19.286 1.00 70.06 227 ALA A N 1
ATOM 1778 C CA . ALA A 1 227 ? 9.985 13.028 -18.550 1.00 70.06 227 ALA A CA 1
ATOM 1779 C C . ALA A 1 227 ? 10.774 11.902 -17.863 1.00 70.06 227 ALA A C 1
ATOM 1781 O O . ALA A 1 227 ? 11.914 12.138 -17.486 1.00 70.06 227 ALA A O 1
ATOM 1782 N N . ILE A 1 228 ? 10.201 10.707 -17.679 1.00 73.94 228 ILE A N 1
ATOM 1783 C CA . ILE A 1 228 ? 10.875 9.541 -17.080 1.00 73.94 228 ILE A CA 1
ATOM 1784 C C . ILE A 1 228 ? 11.408 8.604 -18.166 1.00 73.94 228 ILE A C 1
ATOM 1786 O O . ILE A 1 228 ? 12.531 8.114 -18.068 1.00 73.94 228 ILE A O 1
ATOM 1790 N N . VAL A 1 229 ? 10.596 8.358 -19.192 1.00 79.00 229 VAL A N 1
ATOM 1791 C CA . VAL A 1 229 ? 10.888 7.416 -20.275 1.00 79.00 229 VAL A CA 1
ATOM 1792 C C . VAL A 1 229 ? 12.073 7.911 -21.107 1.00 79.00 229 VAL A C 1
ATOM 1794 O O . VAL A 1 229 ? 13.052 7.184 -21.250 1.00 79.00 229 VAL A O 1
ATOM 1797 N N . VAL A 1 230 ? 12.050 9.167 -21.564 1.00 76.81 230 VAL A N 1
ATOM 1798 C CA . VAL A 1 230 ? 13.092 9.710 -22.454 1.00 76.81 230 VAL A CA 1
ATOM 1799 C C . VAL A 1 230 ? 14.500 9.652 -21.834 1.00 76.81 230 VAL A C 1
ATOM 1801 O O . VAL A 1 230 ? 15.372 9.053 -22.457 1.00 76.81 230 VAL A O 1
ATOM 1804 N N . PRO A 1 231 ? 14.755 10.154 -20.608 1.00 74.75 231 PRO A N 1
ATOM 1805 C CA . PRO A 1 231 ? 16.090 10.081 -20.005 1.00 74.75 231 PRO A CA 1
ATOM 1806 C C . PRO A 1 231 ? 16.559 8.654 -19.730 1.00 74.75 231 PRO A C 1
ATOM 1808 O O . PRO A 1 231 ? 17.752 8.382 -19.807 1.00 74.75 231 PRO A O 1
ATOM 1811 N N . ALA A 1 232 ? 15.642 7.741 -19.391 1.00 78.31 232 ALA A N 1
ATOM 1812 C CA . ALA A 1 232 ? 15.991 6.341 -19.179 1.00 78.31 232 ALA A CA 1
ATOM 1813 C C . ALA A 1 232 ? 16.480 5.696 -20.483 1.00 78.31 232 ALA A C 1
ATOM 1815 O O . ALA A 1 232 ? 17.475 4.978 -20.471 1.00 78.31 232 ALA A O 1
ATOM 1816 N N . ILE A 1 233 ? 15.824 5.995 -21.606 1.00 78.44 233 ILE A N 1
ATOM 1817 C CA . ILE A 1 233 ? 16.261 5.547 -22.932 1.00 78.44 233 ILE A CA 1
ATOM 1818 C C . ILE A 1 233 ? 17.590 6.188 -23.322 1.00 78.44 233 ILE A C 1
ATOM 1820 O O . ILE A 1 233 ? 18.474 5.469 -23.773 1.00 78.44 233 ILE A O 1
ATOM 1824 N N . THR A 1 234 ? 17.773 7.491 -23.086 1.00 77.19 234 THR A N 1
ATOM 1825 C CA . THR A 1 234 ? 19.058 8.169 -23.322 1.00 77.19 234 THR A CA 1
ATOM 1826 C C . THR A 1 234 ? 20.193 7.493 -22.549 1.00 77.19 234 THR A C 1
ATOM 1828 O O . THR A 1 234 ? 21.194 7.133 -23.153 1.00 77.19 234 THR A O 1
ATOM 1831 N N . LEU A 1 235 ? 20.003 7.195 -21.256 1.00 78.75 235 LEU A N 1
ATOM 1832 C CA . LEU A 1 235 ? 20.993 6.464 -20.453 1.00 78.75 235 LEU A CA 1
ATOM 1833 C C . LEU A 1 235 ? 21.280 5.063 -20.999 1.00 78.75 235 LEU A C 1
ATOM 1835 O O . LEU A 1 235 ? 22.429 4.634 -21.011 1.00 78.75 235 LEU A O 1
ATOM 1839 N N . ILE A 1 236 ? 20.249 4.334 -21.433 1.00 80.44 236 ILE A N 1
ATOM 1840 C CA . ILE A 1 236 ? 20.421 3.000 -22.022 1.00 80.44 236 ILE A CA 1
ATOM 1841 C C . ILE A 1 236 ? 21.232 3.094 -23.316 1.00 80.44 236 ILE A C 1
ATOM 1843 O O . ILE A 1 236 ? 22.129 2.278 -23.517 1.00 80.44 236 ILE A O 1
ATOM 1847 N N . MET A 1 237 ? 20.951 4.085 -24.164 1.00 72.69 237 MET A N 1
ATOM 1848 C CA . MET A 1 237 ? 21.702 4.310 -25.398 1.00 72.69 237 MET A CA 1
ATOM 1849 C C . MET A 1 237 ? 23.153 4.707 -25.111 1.00 72.69 237 MET A C 1
ATOM 1851 O O . MET A 1 237 ? 24.051 4.113 -25.702 1.00 72.69 237 MET A O 1
ATOM 1855 N N . ASP A 1 238 ? 23.396 5.619 -24.165 1.00 73.81 238 ASP A N 1
ATOM 1856 C CA . ASP A 1 238 ? 24.747 6.035 -23.762 1.00 73.81 238 ASP A CA 1
ATOM 1857 C C . ASP A 1 238 ? 25.561 4.844 -23.213 1.00 73.81 238 ASP A C 1
ATOM 1859 O O . ASP A 1 238 ? 26.714 4.631 -23.594 1.00 73.81 238 ASP A O 1
ATOM 1863 N N . VAL A 1 239 ? 24.953 4.018 -22.350 1.00 77.19 239 VAL A N 1
ATOM 1864 C CA . VAL A 1 239 ? 25.592 2.819 -21.776 1.00 77.19 239 VAL A CA 1
ATOM 1865 C C . VAL A 1 239 ? 25.852 1.760 -22.843 1.00 77.19 239 VAL A C 1
ATOM 1867 O O . VAL A 1 239 ? 26.921 1.150 -22.848 1.00 77.19 239 VAL A O 1
ATOM 1870 N N . TRP A 1 240 ? 24.897 1.529 -23.746 1.00 73.62 240 TRP A N 1
ATOM 1871 C CA . TRP A 1 240 ? 25.059 0.580 -24.844 1.00 73.62 240 TRP A CA 1
ATOM 1872 C C . TRP A 1 240 ? 26.185 1.011 -25.787 1.00 73.62 240 TRP A C 1
ATOM 1874 O O . TRP A 1 240 ? 27.031 0.191 -26.133 1.00 73.62 240 TRP A O 1
ATOM 1884 N N . TRP A 1 241 ? 26.249 2.299 -26.130 1.00 70.62 241 TRP A N 1
ATOM 1885 C CA . TRP A 1 241 ? 27.302 2.875 -26.966 1.00 70.62 241 TRP A CA 1
ATOM 1886 C C . TRP A 1 241 ? 28.689 2.712 -26.335 1.00 70.62 241 TRP A C 1
ATOM 1888 O O . TRP A 1 241 ? 29.627 2.254 -26.991 1.00 70.62 241 TRP A O 1
ATOM 1898 N N . PHE A 1 242 ? 28.800 3.007 -25.035 1.00 70.19 242 PHE A N 1
ATOM 1899 C CA . PHE A 1 242 ? 30.023 2.793 -24.264 1.00 70.19 242 PHE A CA 1
ATOM 1900 C C . PHE A 1 242 ? 30.433 1.311 -24.243 1.00 70.19 242 PHE A C 1
ATOM 1902 O O . PHE A 1 242 ? 31.586 0.977 -24.512 1.00 70.19 242 PHE A O 1
ATOM 1909 N N . ALA A 1 243 ? 29.488 0.408 -23.964 1.00 67.50 243 ALA A N 1
ATOM 1910 C CA . ALA A 1 243 ? 29.744 -1.028 -23.860 1.00 67.50 243 ALA A CA 1
ATOM 1911 C C . ALA A 1 243 ? 30.065 -1.692 -25.210 1.00 67.50 243 ALA A C 1
ATOM 1913 O O . ALA A 1 243 ? 30.831 -2.652 -25.251 1.00 67.50 243 ALA A O 1
ATOM 1914 N N . ALA A 1 244 ? 29.513 -1.182 -26.313 1.00 67.69 244 ALA A N 1
ATOM 1915 C CA . ALA A 1 244 ? 29.790 -1.667 -27.662 1.00 67.69 244 ALA A CA 1
ATOM 1916 C C . ALA A 1 244 ? 31.194 -1.282 -28.167 1.00 67.69 244 ALA A C 1
ATOM 1918 O O . ALA A 1 244 ? 31.579 -1.703 -29.258 1.00 67.69 244 ALA A O 1
ATOM 1919 N N . GLY A 1 245 ? 31.954 -0.477 -27.411 1.00 60.69 245 GLY A N 1
ATOM 1920 C CA . GLY A 1 245 ? 33.299 -0.036 -27.789 1.00 60.69 245 GLY A CA 1
ATOM 1921 C C . GLY A 1 245 ? 33.324 0.882 -29.014 1.00 60.69 245 GLY A C 1
ATOM 1922 O O . GLY A 1 245 ? 34.392 1.136 -29.561 1.00 60.69 245 GLY A O 1
ATOM 1923 N N . ARG A 1 246 ? 32.162 1.392 -29.440 1.00 61.72 246 ARG A N 1
ATOM 1924 C CA . ARG A 1 246 ? 31.996 2.292 -30.593 1.00 61.72 246 ARG A CA 1
ATOM 1925 C C . ARG A 1 246 ? 32.127 3.760 -30.189 1.00 61.72 246 ARG A C 1
ATOM 1927 O O . ARG A 1 246 ? 31.415 4.620 -30.688 1.00 61.72 246 ARG A O 1
ATOM 1934 N N . LEU A 1 247 ? 33.006 4.039 -29.232 1.00 62.00 247 LEU A N 1
ATOM 1935 C CA . LEU A 1 247 ? 33.334 5.404 -28.837 1.00 62.00 247 LEU A CA 1
ATOM 1936 C C . LEU A 1 247 ? 34.117 6.087 -29.961 1.00 62.00 247 LEU A C 1
ATOM 1938 O O . LEU A 1 247 ? 34.763 5.412 -30.766 1.00 62.00 247 LEU A O 1
ATOM 1942 N N . CYS A 1 248 ? 34.075 7.421 -29.976 1.00 61.47 248 CYS A N 1
ATOM 1943 C CA . CYS A 1 248 ? 34.987 8.241 -30.771 1.00 61.47 248 CYS A CA 1
ATOM 1944 C C . CYS A 1 248 ? 36.415 7.693 -30.600 1.00 61.47 248 CYS A C 1
ATOM 1946 O O . CYS A 1 248 ? 36.780 7.233 -29.509 1.00 61.47 248 CYS A O 1
ATOM 1948 N N . GLY A 1 249 ? 37.210 7.688 -31.667 1.00 61.56 249 GLY A N 1
ATOM 1949 C CA . GLY A 1 249 ? 38.583 7.211 -31.609 1.00 61.56 249 GLY A CA 1
ATOM 1950 C C . GLY A 1 249 ? 39.336 7.925 -30.488 1.00 61.56 249 GLY A C 1
ATOM 1951 O O . GLY A 1 249 ? 39.165 9.120 -30.272 1.00 61.56 249 GLY A O 1
ATOM 1952 N N . TYR A 1 250 ? 40.197 7.214 -29.757 1.00 57.56 250 TYR A N 1
ATOM 1953 C CA . TYR A 1 250 ? 40.980 7.806 -28.656 1.00 57.56 250 TYR A CA 1
ATOM 1954 C C . TYR A 1 250 ? 41.856 8.998 -29.107 1.00 57.56 250 TYR A C 1
ATOM 1956 O O . TYR A 1 250 ? 42.345 9.774 -28.290 1.00 57.56 250 TYR A O 1
ATOM 1964 N N . THR A 1 251 ? 42.067 9.133 -30.417 1.00 61.78 251 THR A N 1
ATOM 1965 C CA . THR A 1 251 ? 42.811 10.208 -31.076 1.00 61.78 251 THR A CA 1
ATOM 1966 C C . THR A 1 251 ? 41.949 11.395 -31.510 1.00 61.78 251 THR A C 1
ATOM 1968 O O . THR A 1 251 ? 42.506 12.388 -31.978 1.00 61.78 251 THR A O 1
ATOM 1971 N N . ASP A 1 252 ? 40.625 11.303 -31.390 1.00 65.06 252 ASP A N 1
ATOM 1972 C CA . ASP A 1 252 ? 39.709 12.355 -31.820 1.00 65.06 252 ASP A CA 1
ATOM 1973 C C . ASP A 1 252 ? 39.774 13.536 -30.848 1.00 65.06 252 ASP A C 1
ATOM 1975 O O . ASP A 1 252 ? 39.929 13.389 -29.632 1.00 65.06 252 ASP A O 1
ATOM 1979 N N . SER A 1 253 ? 39.719 14.747 -31.400 1.00 67.44 253 SER A N 1
ATOM 1980 C CA . SER A 1 253 ? 39.875 15.957 -30.598 1.00 67.44 253 SER A CA 1
ATOM 1981 C C . SER A 1 253 ? 38.699 16.135 -29.633 1.00 67.44 253 SER A C 1
ATOM 1983 O O . SER A 1 253 ? 37.566 15.780 -29.942 1.00 67.44 253 SER A O 1
ATOM 1985 N N . VAL A 1 254 ? 38.924 16.815 -28.507 1.00 62.88 254 VAL A N 1
ATOM 1986 C CA . VAL A 1 254 ? 37.848 17.247 -27.588 1.00 62.88 254 VAL A CA 1
ATOM 1987 C C . VAL A 1 254 ? 36.807 18.176 -28.239 1.00 62.88 254 VAL A C 1
ATOM 1989 O O . VAL A 1 254 ? 35.792 18.492 -27.626 1.00 62.88 254 VAL A O 1
ATOM 1992 N N . MET A 1 255 ? 37.054 18.635 -29.468 1.00 62.44 255 MET A N 1
ATOM 1993 C CA . MET A 1 255 ? 36.132 19.448 -30.262 1.00 62.44 255 MET A CA 1
ATOM 1994 C C . MET A 1 255 ? 35.297 18.612 -31.242 1.00 62.44 255 MET A C 1
ATOM 1996 O O . MET A 1 255 ? 34.503 19.184 -31.983 1.00 62.44 255 MET A O 1
ATOM 2000 N N . ASP A 1 256 ? 35.472 17.287 -31.264 1.00 68.75 256 ASP A N 1
ATOM 2001 C CA . ASP A 1 256 ? 34.690 16.389 -32.110 1.00 68.75 256 ASP A CA 1
ATOM 2002 C C . ASP A 1 256 ? 33.226 16.342 -31.642 1.00 68.75 256 ASP A C 1
ATOM 2004 O O . ASP A 1 256 ? 32.935 16.257 -30.443 1.00 68.75 256 ASP A O 1
ATOM 2008 N N . GLU A 1 257 ? 32.293 16.398 -32.595 1.00 67.81 257 GLU A N 1
ATOM 2009 C CA . GLU A 1 257 ? 30.852 16.339 -32.339 1.00 67.81 257 GLU A CA 1
ATOM 2010 C C . GLU A 1 257 ? 30.467 15.088 -31.534 1.00 67.81 257 GLU A C 1
ATOM 2012 O O . GLU A 1 257 ? 29.594 15.161 -30.666 1.00 67.81 257 GLU A O 1
ATOM 2017 N N . CYS A 1 258 ? 31.161 13.966 -31.752 1.00 67.06 258 CYS A N 1
ATOM 2018 C CA . CYS A 1 258 ? 30.939 12.711 -31.034 1.00 67.06 258 CYS A CA 1
ATOM 2019 C C . CYS A 1 258 ? 31.192 12.844 -29.516 1.00 67.06 258 CYS A C 1
ATOM 2021 O O . CYS A 1 258 ? 30.425 12.323 -28.701 1.00 67.06 258 CYS A O 1
ATOM 2023 N N . PHE A 1 259 ? 32.218 13.604 -29.112 1.00 68.12 259 PHE A N 1
ATOM 2024 C CA . PHE A 1 259 ? 32.545 13.827 -27.700 1.00 68.12 259 PHE A CA 1
ATOM 2025 C C . PHE A 1 259 ? 31.466 14.668 -27.007 1.00 68.12 259 PHE A C 1
ATOM 2027 O O . PHE A 1 259 ? 30.999 14.323 -25.920 1.00 68.12 259 PHE A O 1
ATOM 2034 N N . TRP A 1 260 ? 31.020 15.749 -27.652 1.00 66.44 260 TRP A N 1
ATOM 2035 C CA . TRP A 1 260 ? 30.018 16.652 -27.084 1.00 66.44 260 TRP A CA 1
ATOM 2036 C C . TRP A 1 260 ? 28.638 16.013 -26.961 1.00 66.44 260 TRP A C 1
ATOM 2038 O O . TRP A 1 260 ? 27.955 16.259 -25.970 1.00 66.44 260 TRP A O 1
ATOM 2048 N N . VAL A 1 261 ? 28.231 15.169 -27.910 1.00 68.50 261 VAL A N 1
ATOM 2049 C CA . VAL A 1 261 ? 26.929 14.486 -27.854 1.00 68.50 261 VAL A CA 1
ATOM 2050 C C . VAL A 1 261 ? 26.838 13.566 -26.629 1.00 68.50 261 VAL A C 1
ATOM 2052 O O . VAL A 1 261 ? 25.849 13.645 -25.904 1.00 68.50 261 VAL A O 1
ATOM 2055 N N . LEU A 1 262 ? 27.887 12.786 -26.339 1.00 66.56 262 LEU A N 1
ATOM 2056 C CA . LEU A 1 262 ? 27.931 11.859 -25.197 1.00 66.56 262 LEU A CA 1
ATOM 2057 C C . LEU A 1 262 ? 28.082 12.584 -23.843 1.00 66.56 262 LEU A C 1
ATOM 2059 O O . LEU A 1 262 ? 27.466 12.218 -22.840 1.00 66.56 262 LEU A O 1
ATOM 2063 N N . TRP A 1 263 ? 28.907 13.635 -23.800 1.00 67.94 263 TRP A N 1
ATOM 2064 C CA . TRP A 1 263 ? 29.144 14.406 -22.574 1.00 67.94 263 TRP A CA 1
ATOM 2065 C C . TRP A 1 263 ? 28.017 15.377 -22.233 1.00 67.94 263 TRP A C 1
ATOM 2067 O O . TRP A 1 263 ? 27.931 15.817 -21.088 1.00 67.94 263 TRP A O 1
ATOM 2077 N N . LEU A 1 264 ? 27.145 15.705 -23.185 1.00 71.56 264 LEU A N 1
ATOM 2078 C CA . LEU A 1 264 ? 25.970 16.536 -22.945 1.00 71.56 264 LEU A CA 1
ATOM 2079 C C . LEU A 1 264 ? 24.731 15.684 -22.623 1.00 71.56 264 LEU A C 1
ATOM 2081 O O . LEU A 1 264 ? 23.955 16.072 -21.747 1.00 71.56 264 LEU A O 1
ATOM 2085 N N . SER A 1 265 ? 24.565 14.513 -23.258 1.00 73.81 265 SER A N 1
ATOM 2086 C CA . SER A 1 265 ? 23.426 13.607 -23.027 1.00 73.81 265 SER A CA 1
ATOM 2087 C C . SER A 1 265 ? 23.405 13.048 -21.602 1.00 73.81 265 SER A C 1
ATOM 2089 O O . SER A 1 265 ? 22.368 13.108 -20.933 1.00 73.81 265 SER A O 1
ATOM 2091 N N . LEU A 1 266 ? 24.555 12.593 -21.095 1.00 74.00 266 LEU A N 1
ATOM 2092 C CA . LEU A 1 266 ? 24.651 11.916 -19.803 1.00 74.00 266 LEU A CA 1
ATOM 2093 C C . LEU A 1 266 ? 24.316 12.839 -18.607 1.00 74.00 266 LEU A C 1
ATOM 2095 O O . LEU A 1 266 ? 23.445 12.480 -17.805 1.00 74.00 266 LEU A O 1
ATOM 2099 N N . PRO A 1 267 ? 24.907 14.045 -18.453 1.00 78.50 267 PRO A N 1
ATOM 2100 C CA . PRO A 1 267 ? 24.550 14.948 -17.360 1.00 78.50 267 PRO A CA 1
ATOM 2101 C C . PRO A 1 267 ? 23.103 15.434 -17.452 1.00 78.50 267 PRO A C 1
ATOM 2103 O O . PRO A 1 267 ? 22.442 15.558 -16.422 1.00 78.50 267 PRO A O 1
ATOM 2106 N N . LEU A 1 268 ? 22.580 15.672 -18.662 1.00 75.25 268 LEU A N 1
ATOM 2107 C CA . LEU A 1 268 ? 21.187 16.085 -18.852 1.00 75.25 268 LEU A CA 1
ATOM 2108 C C . LEU A 1 268 ? 20.206 14.972 -18.472 1.00 75.25 268 LEU A C 1
ATOM 2110 O O . LEU A 1 268 ? 19.198 15.247 -17.812 1.00 75.25 268 LEU A O 1
ATOM 2114 N N . ALA A 1 269 ? 20.519 13.716 -18.794 1.00 73.56 269 ALA A N 1
ATOM 2115 C CA . ALA A 1 269 ? 19.720 12.575 -18.367 1.00 73.56 269 ALA A CA 1
ATOM 2116 C C . ALA A 1 269 ? 19.737 12.406 -16.835 1.00 73.56 269 ALA A C 1
ATOM 2118 O O . ALA A 1 269 ? 18.687 12.185 -16.224 1.00 73.56 269 ALA A O 1
ATOM 2119 N N . ILE A 1 270 ? 20.896 12.601 -16.195 1.00 79.06 270 ILE A N 1
ATOM 2120 C CA . ILE A 1 270 ? 21.035 12.575 -14.730 1.00 79.06 270 ILE A CA 1
ATOM 2121 C C . ILE A 1 270 ? 20.228 13.707 -14.079 1.00 79.06 270 ILE A C 1
ATOM 2123 O O . ILE A 1 270 ? 19.442 13.451 -13.164 1.00 79.06 270 ILE A O 1
ATOM 2127 N N . VAL A 1 271 ? 20.367 14.948 -14.558 1.00 82.00 271 VAL A N 1
ATOM 2128 C CA . VAL A 1 271 ? 19.610 16.110 -14.054 1.00 82.00 271 VAL A CA 1
ATOM 2129 C C . VAL A 1 271 ? 18.106 15.876 -14.196 1.00 82.00 271 VAL A C 1
ATOM 2131 O O . VAL A 1 271 ? 17.345 16.155 -13.266 1.00 82.00 271 VAL A O 1
ATOM 2134 N N . SER A 1 272 ? 17.675 15.293 -15.316 1.00 78.50 272 SER A N 1
ATOM 2135 C CA . SER A 1 272 ? 16.277 14.935 -15.534 1.00 78.50 272 SER A CA 1
ATOM 2136 C C . SER A 1 272 ? 15.766 13.897 -14.531 1.00 78.50 272 SER A C 1
ATOM 2138 O O . SER A 1 272 ? 14.689 14.054 -13.946 1.00 78.50 272 SER A O 1
ATOM 2140 N N . LEU A 1 273 ? 16.550 12.854 -14.254 1.00 75.38 273 LEU A N 1
ATOM 2141 C CA . LEU A 1 273 ? 16.184 11.817 -13.290 1.00 75.38 273 LEU A CA 1
ATOM 2142 C C . LEU A 1 273 ? 16.101 12.369 -11.856 1.00 75.38 273 LEU A C 1
ATOM 2144 O O . LEU A 1 273 ? 15.146 12.078 -11.128 1.00 75.38 273 LEU A O 1
ATOM 2148 N N . VAL A 1 274 ? 17.049 13.231 -11.472 1.00 82.69 274 VAL A N 1
ATOM 2149 C CA . VAL A 1 274 ? 17.051 13.936 -10.179 1.00 82.69 274 VAL A CA 1
ATOM 2150 C C . VAL A 1 274 ? 15.824 14.839 -10.045 1.00 82.69 274 VAL A C 1
ATOM 2152 O O . VAL A 1 274 ? 15.146 14.802 -9.013 1.00 82.69 274 VAL A O 1
ATOM 2155 N N . TRP A 1 275 ? 15.481 15.599 -11.089 1.00 82.69 275 TRP A N 1
ATOM 2156 C CA . TRP A 1 275 ? 14.290 16.448 -11.093 1.00 82.69 275 TRP A CA 1
ATOM 2157 C C . TRP A 1 275 ? 12.999 15.633 -10.930 1.00 82.69 275 TRP A C 1
ATOM 2159 O O . TRP A 1 275 ? 12.154 15.967 -10.097 1.00 82.69 275 TRP A O 1
ATOM 2169 N N . ASN A 1 276 ? 12.858 14.515 -11.648 1.00 76.75 276 ASN A N 1
ATOM 2170 C CA . ASN A 1 276 ? 11.694 13.630 -11.527 1.00 76.75 276 ASN A CA 1
ATOM 2171 C C . ASN A 1 276 ? 11.550 13.022 -10.123 1.00 76.75 276 ASN A C 1
ATOM 2173 O O . ASN A 1 276 ? 10.433 12.915 -9.594 1.00 76.75 276 ASN A O 1
ATOM 2177 N N . MET A 1 277 ? 12.670 12.654 -9.495 1.00 78.25 277 MET A N 1
ATOM 2178 C CA . MET A 1 277 ? 12.689 12.170 -8.115 1.00 78.25 277 MET A CA 1
ATOM 2179 C C . MET A 1 277 ? 12.251 13.276 -7.144 1.00 78.25 277 MET A C 1
ATOM 2181 O O . MET A 1 277 ? 11.345 13.066 -6.332 1.00 78.25 277 MET A O 1
ATOM 2185 N N . ALA A 1 278 ? 12.816 14.481 -7.272 1.00 79.94 278 ALA A N 1
ATOM 2186 C CA . ALA A 1 278 ? 12.473 15.635 -6.442 1.00 79.94 278 ALA A CA 1
ATOM 2187 C C . ALA A 1 278 ? 10.995 16.041 -6.584 1.00 79.94 278 ALA A C 1
ATOM 2189 O O . ALA A 1 278 ? 10.313 16.260 -5.579 1.00 79.94 278 ALA A O 1
ATOM 2190 N N . ALA A 1 279 ? 10.463 16.070 -7.809 1.00 76.31 279 ALA A N 1
ATOM 2191 C CA . ALA A 1 279 ? 9.058 16.364 -8.084 1.00 76.31 279 ALA A CA 1
ATOM 2192 C C . ALA A 1 279 ? 8.120 15.306 -7.476 1.00 76.31 279 ALA A C 1
ATOM 2194 O O . ALA A 1 279 ? 7.103 15.646 -6.869 1.00 76.31 279 ALA A O 1
ATOM 2195 N N . THR A 1 280 ? 8.485 14.022 -7.552 1.00 74.06 280 THR A N 1
ATOM 2196 C CA . THR A 1 280 ? 7.696 12.929 -6.960 1.00 74.06 280 THR A CA 1
ATOM 2197 C C . THR A 1 280 ? 7.691 12.985 -5.433 1.00 74.06 280 THR A C 1
ATOM 2199 O O . THR A 1 280 ? 6.633 12.836 -4.815 1.00 74.06 280 THR A O 1
ATOM 2202 N N . ILE A 1 281 ? 8.844 13.247 -4.811 1.00 77.38 281 ILE A N 1
ATOM 2203 C CA . ILE A 1 281 ? 8.952 13.446 -3.359 1.00 77.38 281 ILE A CA 1
ATOM 2204 C C . ILE A 1 281 ? 8.129 14.665 -2.932 1.00 77.38 281 ILE A C 1
ATOM 2206 O O . ILE A 1 281 ? 7.401 14.608 -1.940 1.00 77.38 281 ILE A O 1
ATOM 2210 N N . SER A 1 282 ? 8.203 15.755 -3.695 1.00 77.06 282 SER A N 1
ATOM 2211 C CA . SER A 1 282 ? 7.458 16.979 -3.421 1.00 77.06 282 SER A CA 1
ATOM 2212 C C . SER A 1 282 ? 5.942 16.777 -3.505 1.00 77.06 282 SER A C 1
ATOM 2214 O O . SER A 1 282 ? 5.225 17.174 -2.588 1.00 77.06 282 SER A O 1
ATOM 2216 N N . ALA A 1 283 ? 5.451 16.083 -4.535 1.00 67.88 283 ALA A N 1
ATOM 2217 C CA . ALA A 1 283 ? 4.036 15.736 -4.658 1.00 67.88 283 ALA A CA 1
ATOM 2218 C C . ALA A 1 283 ? 3.553 14.877 -3.476 1.00 67.88 283 ALA A C 1
ATOM 2220 O O . ALA A 1 283 ? 2.501 15.151 -2.899 1.00 67.88 283 ALA A O 1
ATOM 2221 N N . ARG A 1 284 ? 4.351 13.887 -3.046 1.00 70.19 284 ARG A N 1
ATOM 2222 C CA . ARG A 1 284 ? 4.042 13.083 -1.849 1.00 70.19 284 ARG A CA 1
ATOM 2223 C C . ARG A 1 284 ? 4.014 13.931 -0.576 1.00 70.19 284 ARG A C 1
ATOM 2225 O O . ARG A 1 284 ? 3.153 13.716 0.269 1.00 70.19 284 ARG A O 1
ATOM 2232 N N . ARG A 1 285 ? 4.915 14.910 -0.433 1.00 73.94 285 ARG A N 1
ATOM 2233 C CA . ARG A 1 285 ? 4.909 15.842 0.708 1.00 73.94 285 ARG A CA 1
ATOM 2234 C C . ARG A 1 285 ? 3.618 16.657 0.772 1.00 73.94 285 ARG A C 1
ATOM 2236 O O . ARG A 1 285 ? 3.021 16.700 1.842 1.00 73.94 285 ARG A O 1
ATOM 2243 N N . ILE A 1 286 ? 3.149 17.193 -0.357 1.00 66.75 286 ILE A N 1
ATOM 2244 C CA . ILE A 1 286 ? 1.876 17.931 -0.433 1.00 66.75 286 ILE A CA 1
ATOM 2245 C C . ILE A 1 286 ? 0.700 17.037 -0.005 1.00 66.75 286 ILE A C 1
ATOM 2247 O O . ILE A 1 286 ? -0.138 17.466 0.783 1.00 66.75 286 ILE A O 1
ATOM 2251 N N . MET A 1 287 ? 0.672 15.768 -0.435 1.00 64.56 287 MET A N 1
ATOM 2252 C CA . MET A 1 287 ? -0.357 14.803 -0.005 1.00 64.56 287 MET A CA 1
ATOM 2253 C C . MET A 1 287 ? -0.334 14.517 1.504 1.00 64.56 287 MET A C 1
ATOM 2255 O O . MET A 1 287 ? -1.361 14.179 2.086 1.00 64.56 287 MET A O 1
ATOM 2259 N N . HIS A 1 288 ? 0.823 14.672 2.146 1.00 66.81 288 HIS A N 1
ATOM 2260 C CA . HIS A 1 288 ? 0.995 14.559 3.594 1.00 66.81 288 HIS A CA 1
ATOM 2261 C C . HIS A 1 288 ? 0.933 15.914 4.319 1.00 66.81 288 HIS A C 1
ATOM 2263 O O . HIS A 1 288 ? 1.447 16.019 5.431 1.00 66.81 288 HIS A O 1
ATOM 2269 N N . GLN A 1 289 ? 0.337 16.944 3.701 1.00 69.44 289 GLN A N 1
ATOM 2270 C CA . GLN A 1 289 ? 0.208 18.305 4.248 1.00 69.44 289 GLN A CA 1
ATOM 2271 C C . GLN A 1 289 ? 1.548 18.954 4.644 1.00 69.44 289 GLN A C 1
ATOM 2273 O O . GLN A 1 289 ? 1.610 19.834 5.498 1.00 69.44 289 GLN A O 1
ATOM 2278 N N . ARG A 1 290 ? 2.647 18.527 4.017 1.00 66.19 290 ARG A N 1
ATOM 2279 C CA . ARG A 1 290 ? 3.973 19.126 4.187 1.00 66.19 290 ARG A CA 1
ATOM 2280 C C . ARG A 1 290 ? 4.262 20.102 3.045 1.00 66.19 290 ARG A C 1
ATOM 2282 O O . ARG A 1 290 ? 3.793 19.876 1.927 1.00 66.19 290 ARG A O 1
ATOM 2289 N N . PRO A 1 291 ? 5.082 21.140 3.283 1.00 73.00 291 PRO A N 1
ATOM 2290 C CA . PRO A 1 291 ? 5.483 22.063 2.233 1.00 73.00 291 PRO A CA 1
ATOM 2291 C C . PRO A 1 291 ? 6.176 21.323 1.079 1.00 73.00 291 PRO A C 1
ATOM 2293 O O . PRO A 1 291 ? 7.032 20.451 1.277 1.00 73.00 291 PRO A O 1
ATOM 2296 N N . GLY A 1 292 ? 5.772 21.681 -0.136 1.00 77.50 292 GLY A N 1
ATOM 2297 C CA . GLY A 1 292 ? 6.312 21.191 -1.398 1.00 77.50 292 GLY A CA 1
ATOM 2298 C C . GLY A 1 292 ? 6.479 22.340 -2.391 1.00 77.50 292 GLY A C 1
ATOM 2299 O O . GLY A 1 292 ? 6.266 23.502 -2.057 1.00 77.50 292 GLY A O 1
ATOM 2300 N N . PHE A 1 293 ? 6.881 22.020 -3.615 1.00 79.38 293 PHE A N 1
ATOM 2301 C CA . PHE A 1 293 ? 7.032 22.996 -4.682 1.00 79.38 293 PHE A CA 1
ATOM 2302 C C . PHE A 1 293 ? 5.666 23.523 -5.117 1.00 79.38 293 PHE A C 1
ATOM 2304 O O . PHE A 1 293 ? 4.691 22.771 -5.187 1.00 79.38 293 PHE A O 1
ATOM 2311 N N . ALA A 1 294 ? 5.616 24.809 -5.461 1.00 78.00 294 ALA A N 1
ATOM 2312 C CA . ALA A 1 294 ? 4.430 25.402 -6.057 1.00 78.00 294 ALA A CA 1
ATOM 2313 C C . ALA A 1 294 ? 4.074 24.676 -7.375 1.00 78.00 294 ALA A C 1
ATOM 2315 O O . ALA A 1 294 ? 4.986 24.345 -8.142 1.00 78.00 294 ALA A O 1
ATOM 2316 N N . PRO A 1 295 ? 2.783 24.468 -7.694 1.00 68.25 295 PRO A N 1
ATOM 2317 C CA . PRO A 1 295 ? 2.362 23.751 -8.903 1.00 68.25 295 PRO A CA 1
ATOM 2318 C C . PRO A 1 295 ? 2.959 24.321 -10.199 1.00 68.25 295 PRO A C 1
ATOM 2320 O O . PRO A 1 295 ? 3.406 23.564 -11.056 1.00 68.25 295 PRO A O 1
ATOM 2323 N N . GLY A 1 296 ? 3.051 25.652 -10.310 1.00 73.69 296 GLY A N 1
ATOM 2324 C CA . GLY A 1 296 ? 3.663 26.320 -11.465 1.00 73.69 296 GLY A CA 1
ATOM 2325 C C . GLY A 1 296 ? 5.163 26.040 -11.614 1.00 73.69 296 GLY A C 1
ATOM 2326 O O . GLY A 1 296 ? 5.639 25.857 -12.730 1.00 73.69 296 GLY A O 1
ATOM 2327 N N . LEU A 1 297 ? 5.896 25.922 -10.500 1.00 79.44 297 LEU A N 1
ATOM 2328 C CA . LEU A 1 297 ? 7.320 25.572 -10.508 1.00 79.44 297 LEU A CA 1
ATOM 2329 C C . LEU A 1 297 ? 7.528 24.100 -10.888 1.00 79.44 297 LEU A C 1
ATOM 2331 O O . LEU A 1 297 ? 8.428 23.785 -11.663 1.00 79.44 297 LEU A O 1
ATOM 2335 N N . GLN A 1 298 ? 6.667 23.206 -10.388 1.00 75.69 298 GLN A N 1
ATOM 2336 C CA . GLN A 1 298 ? 6.687 21.797 -10.789 1.00 75.69 298 GLN A CA 1
ATOM 2337 C C . GLN A 1 298 ? 6.411 21.642 -12.286 1.00 75.69 298 GLN A C 1
ATOM 2339 O O . GLN A 1 298 ? 7.158 20.942 -12.962 1.00 75.69 298 GLN A O 1
ATOM 2344 N N . PHE A 1 299 ? 5.381 22.320 -12.808 1.00 74.69 299 PHE A N 1
ATOM 2345 C CA . PHE A 1 299 ? 5.048 22.293 -14.233 1.00 74.69 299 PHE A CA 1
ATOM 2346 C C . PHE A 1 299 ? 6.180 22.854 -15.092 1.00 74.69 299 PHE A C 1
ATOM 2348 O O . PHE A 1 299 ? 6.637 22.185 -16.013 1.00 74.69 299 PHE A O 1
ATOM 2355 N N . GLY A 1 300 ? 6.645 24.067 -14.774 1.00 79.38 300 GLY A N 1
ATOM 2356 C CA . GLY A 1 300 ? 7.669 24.758 -15.552 1.00 79.38 300 GLY A CA 1
ATOM 2357 C C . GLY A 1 300 ? 8.977 23.978 -15.598 1.00 79.38 300 GLY A C 1
ATOM 2358 O O . GLY A 1 300 ? 9.525 23.764 -16.676 1.00 79.38 300 GLY A O 1
ATOM 2359 N N . GLY A 1 301 ? 9.438 23.470 -14.453 1.00 80.00 301 GLY A N 1
ATOM 2360 C CA . GLY A 1 301 ? 10.648 22.655 -14.429 1.00 80.00 301 GLY A CA 1
ATOM 2361 C C . GLY A 1 301 ? 10.465 21.299 -15.115 1.00 80.00 301 GLY A C 1
ATOM 2362 O O . GLY A 1 301 ? 11.365 20.851 -15.814 1.00 80.00 301 GLY A O 1
ATOM 2363 N N . GLN A 1 302 ? 9.291 20.665 -15.008 1.00 78.19 302 GLN A N 1
ATOM 2364 C CA . GLN A 1 302 ? 9.023 19.403 -15.706 1.00 78.19 302 GLN A CA 1
ATOM 2365 C C . GLN A 1 302 ? 8.944 19.575 -17.228 1.00 78.19 302 GLN A C 1
ATOM 2367 O O . GLN A 1 302 ? 9.478 18.743 -17.955 1.00 78.19 302 GLN A O 1
ATOM 2372 N N . ALA A 1 303 ? 8.340 20.662 -17.712 1.00 78.81 303 ALA A N 1
ATOM 2373 C CA . ALA A 1 303 ? 8.313 21.000 -19.131 1.00 78.81 303 ALA A CA 1
ATOM 2374 C C . ALA A 1 303 ? 9.721 21.306 -19.663 1.00 78.81 303 ALA A C 1
ATOM 2376 O O . ALA A 1 303 ? 10.110 20.772 -20.696 1.00 78.81 303 ALA A O 1
ATOM 2377 N N . LEU A 1 304 ? 10.512 22.100 -18.933 1.00 82.06 304 LEU A N 1
ATOM 2378 C CA . LEU A 1 304 ? 11.883 22.442 -19.320 1.00 82.06 304 LEU A CA 1
ATOM 2379 C C . LEU A 1 304 ? 12.772 21.197 -19.421 1.00 82.06 304 LEU A C 1
ATOM 2381 O O . LEU A 1 304 ? 13.480 21.018 -20.410 1.00 82.06 304 LEU A O 1
ATOM 2385 N N . VAL A 1 305 ? 12.689 20.312 -18.429 1.00 78.19 305 VAL A N 1
ATOM 2386 C CA . VAL A 1 305 ? 13.439 19.053 -18.407 1.00 78.19 305 VAL A CA 1
ATOM 2387 C C . VAL A 1 305 ? 12.991 18.111 -19.527 1.00 78.19 305 VAL A C 1
ATOM 2389 O O . VAL A 1 305 ? 13.838 17.532 -20.202 1.00 78.19 305 VAL A O 1
ATOM 2392 N N . ALA A 1 306 ? 11.683 17.979 -19.770 1.00 75.38 306 ALA A N 1
ATOM 2393 C CA . ALA A 1 306 ? 11.162 17.143 -20.851 1.00 75.38 306 ALA A CA 1
ATOM 2394 C C . ALA A 1 306 ? 11.591 17.658 -22.235 1.00 75.38 306 ALA A C 1
ATOM 2396 O O . ALA A 1 306 ? 12.031 16.866 -23.069 1.00 75.38 306 ALA A O 1
ATOM 2397 N N . CYS A 1 307 ? 11.531 18.973 -22.468 1.00 80.94 307 CYS A N 1
ATOM 2398 C CA . CYS A 1 307 ? 12.011 19.587 -23.706 1.00 80.94 307 CYS A CA 1
ATOM 2399 C C . CYS A 1 307 ? 13.518 19.371 -23.889 1.00 80.94 307 CYS A C 1
ATOM 2401 O O . CYS A 1 307 ? 13.941 18.927 -24.952 1.00 80.94 307 CYS A O 1
ATOM 2403 N N . GLY A 1 308 ? 14.322 19.620 -22.849 1.00 77.75 308 GLY A N 1
ATOM 2404 C CA . GLY A 1 308 ? 15.771 19.411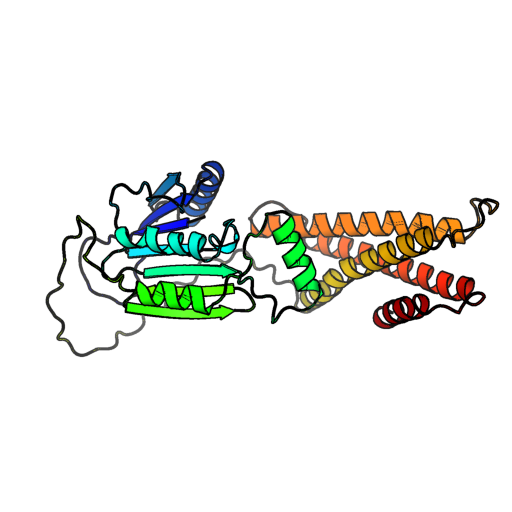 -22.896 1.00 77.75 308 GLY A CA 1
ATOM 2405 C C . GLY A 1 308 ? 16.146 17.956 -23.186 1.00 77.75 308 GLY A C 1
ATOM 2406 O O . GLY A 1 308 ? 16.968 17.696 -24.062 1.00 77.75 308 GLY A O 1
ATOM 2407 N N . ALA A 1 309 ? 15.491 17.002 -22.520 1.00 74.62 309 ALA A N 1
ATOM 2408 C CA . ALA A 1 309 ? 15.709 15.575 -22.747 1.00 74.62 309 ALA A CA 1
ATOM 2409 C C . ALA A 1 309 ? 15.285 15.137 -24.161 1.00 74.62 309 ALA A C 1
ATOM 2411 O O . ALA A 1 309 ? 15.977 14.340 -24.786 1.00 74.62 309 ALA A O 1
ATOM 2412 N N . SER A 1 310 ? 14.193 15.695 -24.694 1.00 77.94 310 SER A N 1
ATOM 2413 C CA . SER A 1 310 ? 13.717 15.398 -26.054 1.00 77.94 310 SER A CA 1
ATOM 2414 C C . SER A 1 310 ? 14.666 15.936 -27.126 1.00 77.94 310 SER A C 1
ATOM 2416 O O . SER A 1 310 ? 14.953 15.240 -28.095 1.00 77.94 310 SER A O 1
ATOM 2418 N N . VAL A 1 311 ? 15.207 17.146 -26.937 1.00 80.56 311 VAL A N 1
ATOM 2419 C CA . VAL A 1 311 ? 16.239 17.706 -27.827 1.00 80.56 311 VAL A CA 1
ATOM 2420 C C . VAL A 1 311 ? 17.500 16.844 -27.787 1.00 80.56 311 VAL A C 1
ATOM 2422 O O . VAL A 1 311 ? 18.039 16.523 -28.842 1.00 80.56 311 VAL A O 1
ATOM 2425 N N . CYS A 1 312 ? 17.935 16.405 -26.601 1.00 72.38 312 CYS A N 1
ATOM 2426 C CA . CYS A 1 312 ? 19.082 15.502 -26.473 1.00 72.38 312 CYS A CA 1
ATOM 2427 C C . CYS A 1 312 ? 18.847 14.177 -27.190 1.00 72.38 312 CYS A C 1
ATOM 2429 O O . CYS A 1 312 ? 19.705 13.750 -27.952 1.00 72.38 312 CYS A O 1
ATOM 2431 N N . LEU A 1 313 ? 17.680 13.557 -26.994 1.00 74.12 313 LEU A N 1
ATOM 2432 C CA . LEU A 1 313 ? 17.329 12.316 -27.678 1.00 74.12 313 LEU A CA 1
ATOM 2433 C C . LEU A 1 313 ? 17.308 12.503 -29.201 1.00 74.12 313 LEU A C 1
ATOM 2435 O O . LEU A 1 313 ? 17.833 11.660 -29.917 1.00 74.12 313 LEU A O 1
ATOM 2439 N N . GLY A 1 314 ? 16.755 13.612 -29.699 1.00 73.50 314 GLY A N 1
ATOM 2440 C CA . GLY A 1 314 ? 16.732 13.921 -31.130 1.00 73.50 314 GLY A CA 1
ATOM 2441 C C . GLY A 1 314 ? 18.126 14.146 -31.722 1.00 73.50 314 GLY A C 1
ATOM 2442 O O . GLY A 1 314 ? 18.417 13.652 -32.810 1.00 73.50 314 GLY A O 1
ATOM 2443 N N . LEU A 1 315 ? 19.010 14.844 -31.002 1.00 74.25 315 LEU A N 1
ATOM 2444 C CA . LEU A 1 315 ? 20.409 15.025 -31.402 1.00 74.25 315 LEU A CA 1
ATOM 2445 C C . LEU A 1 315 ? 21.168 13.696 -31.393 1.00 74.25 315 LEU A C 1
ATOM 2447 O O . LEU A 1 315 ? 21.873 13.395 -32.354 1.00 74.25 315 LEU A O 1
ATOM 2451 N N . LEU A 1 316 ? 20.969 12.885 -30.352 1.00 70.81 316 LEU A N 1
ATOM 2452 C CA . LEU A 1 316 ? 21.566 11.562 -30.221 1.00 70.81 316 LEU A CA 1
ATOM 2453 C C . LEU A 1 316 ? 21.096 10.643 -31.355 1.00 70.81 316 LEU A C 1
ATOM 2455 O O . LEU A 1 316 ? 21.924 10.046 -32.028 1.00 70.81 316 LEU A O 1
ATOM 2459 N N . ALA A 1 317 ? 19.791 10.598 -31.639 1.00 70.12 317 ALA A N 1
ATOM 2460 C CA . ALA A 1 317 ? 19.211 9.801 -32.719 1.00 70.12 317 ALA A CA 1
ATOM 2461 C C . ALA A 1 317 ? 19.684 10.257 -34.109 1.00 70.12 317 ALA A C 1
ATOM 2463 O O . ALA A 1 317 ? 20.020 9.424 -34.950 1.00 70.12 317 ALA A O 1
ATOM 2464 N N . ARG A 1 318 ? 19.766 11.573 -34.353 1.00 74.56 318 ARG A N 1
ATOM 2465 C CA . ARG A 1 318 ? 20.334 12.119 -35.595 1.00 74.56 318 ARG A CA 1
ATOM 2466 C C . ARG A 1 318 ? 21.797 11.712 -35.755 1.00 74.56 318 ARG A C 1
ATOM 2468 O O . ARG A 1 318 ? 22.191 11.298 -36.840 1.00 74.56 318 ARG A O 1
ATOM 2475 N N . HIS A 1 319 ? 22.597 11.850 -34.701 1.00 70.44 319 HIS A N 1
ATOM 2476 C CA . HIS A 1 319 ? 24.006 11.469 -34.733 1.00 70.44 319 HIS A CA 1
ATOM 2477 C C . HIS A 1 319 ? 24.158 9.965 -34.988 1.00 70.44 319 HIS A C 1
ATOM 2479 O O . HIS A 1 319 ? 24.948 9.554 -35.832 1.00 70.44 319 HIS A O 1
ATOM 2485 N N . PHE A 1 320 ? 23.315 9.159 -34.344 1.00 67.06 320 PHE A N 1
ATOM 2486 C CA . PHE A 1 320 ? 23.237 7.717 -34.534 1.00 67.06 320 PHE A CA 1
ATOM 2487 C C . PHE A 1 320 ? 22.982 7.333 -35.994 1.00 67.06 320 PHE A C 1
ATOM 2489 O O . PHE A 1 320 ? 23.689 6.490 -36.539 1.00 67.06 320 PHE A O 1
ATOM 2496 N N . ALA A 1 321 ? 22.013 7.988 -36.641 1.00 66.31 321 ALA A N 1
ATOM 2497 C CA . ALA A 1 321 ? 21.694 7.755 -38.045 1.00 66.31 321 ALA A CA 1
ATOM 2498 C C . ALA A 1 321 ? 22.884 8.073 -38.967 1.00 66.31 321 ALA A C 1
ATOM 2500 O O . ALA A 1 321 ? 23.204 7.287 -39.848 1.00 66.31 321 ALA A O 1
ATOM 2501 N N . VAL A 1 322 ? 23.585 9.186 -38.728 1.00 68.56 322 VAL A N 1
ATOM 2502 C CA . VAL A 1 322 ? 24.718 9.612 -39.568 1.00 68.56 322 VAL A CA 1
ATOM 2503 C C . VAL A 1 322 ? 25.959 8.734 -39.367 1.00 68.56 322 VAL A C 1
ATOM 2505 O O . VAL A 1 322 ? 26.634 8.399 -40.337 1.00 68.56 322 VAL A O 1
ATOM 2508 N N . TYR A 1 323 ? 26.279 8.359 -38.126 1.00 63.03 323 TYR A N 1
ATOM 2509 C CA . TYR A 1 323 ? 27.519 7.639 -37.813 1.00 63.03 323 TYR A CA 1
ATOM 2510 C C . TYR A 1 323 ? 27.403 6.123 -38.043 1.00 63.03 323 TYR A C 1
ATOM 2512 O O . TYR A 1 323 ? 28.391 5.461 -38.366 1.00 63.03 323 TYR A O 1
ATOM 2520 N N . MET A 1 324 ? 26.202 5.550 -37.899 1.00 59.28 324 MET A N 1
ATOM 2521 C CA . MET A 1 324 ? 26.000 4.107 -38.043 1.00 59.28 324 MET A CA 1
ATOM 2522 C C . MET A 1 324 ? 25.665 3.635 -39.460 1.00 59.28 324 MET A C 1
ATOM 2524 O O . MET A 1 324 ? 25.752 2.430 -39.688 1.00 59.28 324 MET A O 1
ATOM 2528 N N . ASP A 1 325 ? 25.367 4.522 -40.420 1.00 55.06 325 ASP A N 1
ATOM 2529 C CA . ASP A 1 325 ? 25.128 4.159 -41.833 1.00 55.06 325 ASP A CA 1
ATOM 2530 C C . ASP A 1 325 ? 26.272 3.337 -42.464 1.00 55.06 325 ASP A C 1
ATOM 2532 O O . ASP A 1 325 ? 26.050 2.591 -43.415 1.00 55.06 325 ASP A O 1
ATOM 2536 N N . ALA A 1 326 ? 27.477 3.370 -41.887 1.00 53.72 326 ALA A N 1
ATOM 2537 C CA . ALA A 1 326 ? 28.616 2.571 -42.335 1.00 53.72 326 ALA A CA 1
ATOM 2538 C C . ALA A 1 326 ? 28.728 1.146 -41.723 1.00 53.72 326 ALA A C 1
ATOM 2540 O O . ALA A 1 326 ? 29.596 0.391 -42.156 1.00 53.72 326 ALA A O 1
ATOM 2541 N N . TRP A 1 327 ? 27.896 0.745 -40.744 1.00 53.28 327 TRP A N 1
ATOM 2542 C CA . TRP A 1 327 ? 28.161 -0.449 -39.901 1.00 53.28 327 TRP A CA 1
ATOM 2543 C C . TRP A 1 327 ? 26.951 -1.375 -39.638 1.00 53.28 327 TRP A C 1
ATOM 2545 O O . TRP A 1 327 ? 27.004 -2.221 -38.744 1.00 53.28 327 TRP A O 1
ATOM 2555 N N . TRP A 1 328 ? 25.875 -1.254 -40.420 1.00 53.31 328 TRP A N 1
ATOM 2556 C CA . TRP A 1 328 ? 24.622 -2.015 -40.280 1.00 53.31 328 TRP A CA 1
ATOM 2557 C C . TRP A 1 328 ? 24.771 -3.517 -40.576 1.00 53.31 328 TRP A C 1
ATOM 2559 O O . TRP A 1 328 ? 24.680 -3.935 -41.732 1.00 53.31 328 TRP A O 1
ATOM 2569 N N . SER A 1 329 ? 24.951 -4.365 -39.558 1.00 52.88 329 SER A N 1
ATOM 2570 C CA . SER A 1 329 ? 24.964 -5.824 -39.797 1.00 52.88 329 SER A CA 1
ATOM 2571 C C . SER A 1 329 ? 24.506 -6.723 -38.645 1.00 52.88 329 SER A C 1
ATOM 2573 O O . SER A 1 329 ? 24.438 -7.936 -38.847 1.00 52.88 329 SER A O 1
ATOM 2575 N N . SER A 1 330 ? 24.147 -6.205 -37.461 1.00 56.47 330 SER A N 1
ATOM 2576 C CA . SER A 1 330 ? 23.825 -7.068 -36.309 1.00 56.47 330 SER A CA 1
ATOM 2577 C C . SER A 1 330 ? 22.385 -6.941 -35.790 1.00 56.47 330 SER A C 1
ATOM 2579 O O . SER A 1 330 ? 21.782 -5.874 -35.751 1.00 56.47 330 SER A O 1
ATOM 2581 N N . SER A 1 331 ? 21.818 -8.059 -35.327 1.00 54.47 331 SER A N 1
ATOM 2582 C CA . SER A 1 331 ? 20.434 -8.176 -34.833 1.00 54.47 331 SER A CA 1
ATOM 2583 C C . SER A 1 331 ? 20.121 -7.352 -33.573 1.00 54.47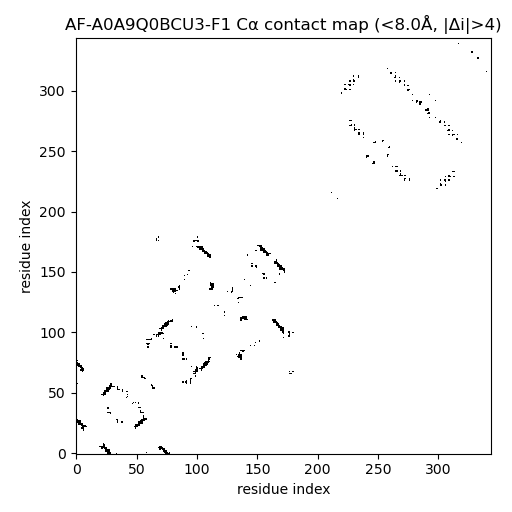 331 SER A C 1
ATOM 2585 O O . SER A 1 331 ? 18.953 -7.081 -33.299 1.00 54.47 331 SER A O 1
ATOM 2587 N N . LEU A 1 332 ? 21.138 -6.932 -32.810 1.00 53.78 332 LEU A N 1
ATOM 2588 C CA . LEU A 1 332 ? 20.989 -6.020 -31.666 1.00 53.78 332 LEU A CA 1
ATOM 2589 C C . LEU A 1 332 ? 20.701 -4.573 -32.107 1.00 53.78 332 LEU A C 1
ATOM 2591 O O . LEU A 1 332 ? 20.021 -3.843 -31.388 1.00 53.78 332 LEU A O 1
ATOM 2595 N N . GLU A 1 333 ? 21.146 -4.174 -33.304 1.00 56.00 333 GLU A N 1
ATOM 2596 C CA . GLU A 1 333 ? 20.922 -2.829 -33.858 1.00 56.00 333 GLU A CA 1
ATOM 2597 C C . GLU A 1 333 ? 19.438 -2.626 -34.232 1.00 56.00 333 GLU A C 1
ATOM 2599 O O . GLU A 1 333 ? 18.875 -1.560 -33.988 1.00 56.00 333 GLU A O 1
ATOM 2604 N N . GLY A 1 334 ? 18.753 -3.685 -34.688 1.00 54.94 334 GLY A N 1
ATOM 2605 C CA . GLY A 1 334 ? 17.317 -3.676 -35.013 1.00 54.94 334 GLY A CA 1
ATOM 2606 C C . GLY A 1 334 ? 16.380 -3.438 -33.819 1.00 54.94 334 GLY A C 1
ATOM 2607 O O . GLY A 1 334 ? 15.360 -2.763 -33.954 1.00 54.94 334 GLY A O 1
ATOM 2608 N N . ALA A 1 335 ? 16.727 -3.946 -32.632 1.00 54.78 335 ALA A N 1
ATOM 2609 C CA . ALA A 1 335 ? 15.915 -3.773 -31.421 1.00 54.78 335 ALA A CA 1
ATOM 2610 C C . ALA A 1 335 ? 15.925 -2.321 -30.912 1.00 54.78 335 ALA A C 1
ATOM 2612 O O . ALA A 1 335 ? 14.922 -1.814 -30.413 1.00 54.78 335 ALA A O 1
ATOM 2613 N N . MET A 1 336 ? 17.054 -1.638 -31.075 1.00 55.84 336 MET A N 1
ATOM 2614 C CA . MET A 1 336 ? 17.217 -0.233 -30.712 1.00 55.84 336 MET A CA 1
ATOM 2615 C C . MET A 1 336 ? 16.530 0.700 -31.714 1.00 55.84 336 MET A C 1
ATOM 2617 O O . MET A 1 336 ? 15.947 1.697 -31.303 1.00 55.84 336 MET A O 1
ATOM 2621 N N . ILE A 1 337 ? 16.505 0.342 -33.001 1.00 53.47 337 ILE A N 1
ATOM 2622 C CA . ILE A 1 337 ? 15.711 1.045 -34.022 1.00 53.47 337 ILE A CA 1
ATOM 2623 C C . ILE A 1 337 ? 14.223 0.957 -33.699 1.00 53.47 337 ILE A C 1
ATOM 2625 O O . ILE A 1 337 ? 13.544 1.978 -33.692 1.00 53.47 337 ILE A O 1
ATOM 2629 N N . ALA A 1 338 ? 13.725 -0.233 -33.348 1.00 53.47 338 ALA A N 1
ATOM 2630 C CA . ALA A 1 338 ? 12.342 -0.392 -32.910 1.00 53.47 338 ALA A CA 1
ATOM 2631 C C . ALA A 1 338 ? 12.033 0.488 -31.686 1.00 53.47 338 ALA A C 1
ATOM 2633 O O . ALA A 1 338 ? 10.966 1.087 -31.619 1.00 53.47 338 ALA A O 1
ATOM 2634 N N . LEU A 1 339 ? 12.979 0.622 -30.751 1.00 55.59 339 LEU A N 1
ATOM 2635 C CA . LEU A 1 339 ? 12.840 1.507 -29.597 1.00 55.59 339 LEU A CA 1
ATOM 2636 C C . LEU A 1 339 ? 12.742 2.984 -30.025 1.00 55.59 339 LEU A C 1
ATOM 2638 O O . LEU A 1 339 ? 11.795 3.658 -29.635 1.00 55.59 339 LEU A O 1
ATOM 2642 N N . ILE A 1 340 ? 13.668 3.470 -30.860 1.00 53.62 340 ILE A N 1
ATOM 2643 C CA . ILE A 1 340 ? 13.710 4.863 -31.342 1.00 53.62 340 ILE A CA 1
ATOM 2644 C C . ILE A 1 340 ? 12.445 5.205 -32.144 1.00 53.62 340 ILE A C 1
ATOM 2646 O O . ILE A 1 340 ? 11.819 6.225 -31.871 1.00 53.62 340 ILE A O 1
ATOM 2650 N N . SER A 1 341 ? 12.007 4.330 -33.056 1.00 53.56 341 SER A N 1
ATOM 2651 C CA . SER A 1 341 ? 10.802 4.530 -33.880 1.00 53.56 341 SER A CA 1
ATOM 2652 C C . SER A 1 341 ? 9.484 4.492 -33.098 1.00 53.56 341 SER A C 1
ATOM 2654 O O . SER A 1 341 ? 8.475 4.984 -33.588 1.00 53.56 341 SER A O 1
ATOM 2656 N N . ILE A 1 342 ? 9.463 3.899 -31.900 1.00 53.88 342 ILE A N 1
ATOM 2657 C CA . ILE A 1 342 ? 8.291 3.916 -31.008 1.00 53.88 342 ILE A CA 1
ATOM 2658 C C . ILE A 1 342 ? 8.214 5.241 -30.224 1.00 53.88 342 ILE A C 1
ATOM 2660 O O . ILE A 1 342 ? 7.153 5.580 -29.699 1.00 53.88 342 ILE A O 1
ATOM 2664 N N . ILE A 1 343 ? 9.325 5.982 -30.124 1.00 52.56 343 ILE A N 1
ATOM 2665 C CA . ILE A 1 343 ? 9.470 7.155 -29.248 1.00 52.56 343 ILE A CA 1
ATOM 2666 C C . ILE A 1 343 ? 9.507 8.489 -30.019 1.00 52.56 343 ILE A C 1
ATOM 2668 O O . ILE A 1 343 ? 9.145 9.508 -29.437 1.00 52.56 343 ILE A O 1
ATOM 2672 N N . THR A 1 344 ? 9.932 8.525 -31.284 1.00 46.28 344 THR A N 1
ATOM 2673 C CA . THR A 1 344 ? 9.866 9.730 -32.145 1.00 46.28 344 THR A CA 1
ATOM 2674 C C . THR A 1 344 ? 8.528 9.860 -32.853 1.00 46.28 344 THR A C 1
ATOM 2676 O O . THR A 1 344 ? 7.952 10.969 -32.832 1.00 46.28 344 THR A O 1
#

InterPro domains:
  IPR013216 Methyltransferase type 11 [PF08241] (12-106)
  IPR029063 S-adenosyl-L-methionine-dependent methyltransferase superfamily [G3DSA:3.40.50.150] (7-159)
  IPR029063 S-adenosyl-L-methionine-dependent methyltransferase superfamily [SSF53335] (21-172)

Solvent-accessible surface area (backbone atoms only — not comparable to full-atom values): 20029 Å² total; per-residue (Å²): 95,37,40,37,29,29,61,85,76,81,80,86,80,96,70,64,100,82,70,80,67,65,40,32,36,40,39,34,28,72,47,63,67,60,43,53,56,50,48,55,53,47,42,73,73,50,48,87,64,39,50,78,49,76,43,74,38,55,66,87,43,84,64,84,52,88,76,53,65,18,49,35,37,38,47,45,64,45,66,22,52,40,70,67,58,48,75,68,50,57,52,36,68,58,47,55,55,69,28,34,36,65,79,11,34,45,34,34,32,31,55,55,36,64,65,89,84,51,54,74,68,57,46,51,51,51,52,50,35,37,72,72,59,66,27,27,28,65,73,34,50,70,66,62,54,52,52,54,47,54,76,39,19,79,41,70,50,74,51,74,61,94,55,33,40,36,38,42,34,29,28,52,66,74,82,72,39,82,85,73,78,86,80,76,80,90,75,96,77,79,84,89,74,86,78,84,82,74,80,76,77,81,76,74,86,68,74,80,71,78,77,59,52,71,69,56,50,53,48,52,67,49,51,54,58,50,39,53,51,50,29,54,51,46,50,50,51,54,52,49,40,59,73,68,66,71,56,73,58,95,83,59,56,91,83,36,70,68,52,51,54,56,66,51,41,53,59,51,28,50,52,31,52,53,49,53,51,52,50,52,54,26,55,54,28,46,77,69,78,38,91,48,72,54,70,68,57,52,50,51,53,47,51,53,42,33,52,52,42,50,51,42,48,52,52,50,52,52,51,47,57,69,69,43,74,85,67,85,82,56,81,70,61,56,58,53,48,54,51,51,69,74,71,112

Radius of gyration: 28.55 Å; Cα contacts (8 Å, |Δi|>4): 414; chains: 1; bounding box: 85×49×72 Å

Foldseek 3Di:
DKKFFAQDDPDDDDDDPPPRDTAEIEAEEQDVVVLVVVQCVCCVVCPNSHHYHYAHDDLLDQGPPVLAAGQEIEAEADLFLDADDNVSSLSSVVRCLLRYAQFHKYWYKYFADDCPPDDPVRVVVSVVCCVVSVTRRPPRDPCVNQVSLVVFAVDKDWDDDPRMIIIMGTRTDDDHHPPDDDDDDPDPDDDDDDDDDDDDDDDDPDPPPPPPPPVVVVVCVPLLVLLLVLLVLLVVVLVVCVVVVVQDPPPDDCPDPRNCLSVQSNVLSVVSVVLSVLLVVQVVCVVVVHHHDDPVVNVVVSVVSSVSSVVSLVSVVVVCVVPCPVPPDDPVVVVSVVVSVVSD

Secondary structure (DSSP, 8-state):
-EEEEE----S-----TT-----EEEEEES-HHHHHHHHHHHHHHHTTSSEEEEEE--TTS----TT--EEEEEEES-GGG--S-HHHHHGGGTTTGGGEEEEEEEEEEEE---GGG--HHHHHHHHHHHHTTS---TT--HHHHHHHHHTTEEEEEEEEETTEEEEEEEEESSSPPTT------S----PPPPPP-PPPPPPP---------HHHHHHHHHHHHHHHHHHHHHHHHHHHHHHTT----TTS-TTSHHHHHHHHHHHHHHHHHHHHHHHHHHHHHHHTT-----HHHHHHHHHHHHHHHHHHHHHHHHHHHHHHTT----HHHHHHHHHHHHH-

pLDDT: mean 70.58, std 17.03, range [27.34, 95.25]